Protein AF-A0A2E6D5E7-F1 (afdb_monomer_lite)

Radius of gyration: 19.43 Å; chains: 1; bounding box: 66×51×51 Å

Structure (mmCIF, N/CA/C/O backbone):
data_AF-A0A2E6D5E7-F1
#
_entry.id   AF-A0A2E6D5E7-F1
#
loop_
_atom_site.group_PDB
_atom_site.id
_atom_site.type_symbol
_atom_site.label_atom_id
_atom_site.label_alt_id
_atom_site.label_comp_id
_atom_site.label_asym_id
_atom_site.label_entity_id
_atom_site.label_seq_id
_atom_site.pdbx_PDB_ins_code
_atom_site.Cartn_x
_atom_site.Cartn_y
_atom_site.Cartn_z
_atom_site.occupancy
_atom_site.B_iso_or_equiv
_atom_site.auth_seq_id
_atom_site.auth_comp_id
_atom_site.auth_asym_id
_atom_site.auth_atom_id
_atom_site.pdbx_PDB_model_num
ATOM 1 N N . HIS A 1 1 ? 3.303 7.848 9.809 1.00 95.56 1 HIS A N 1
ATOM 2 C CA . HIS A 1 1 ? 1.976 7.811 10.452 1.00 95.56 1 HIS A CA 1
ATOM 3 C C . HIS A 1 1 ? 1.145 6.651 9.929 1.00 95.56 1 HIS A C 1
ATOM 5 O O . HIS A 1 1 ? 0.836 5.800 10.746 1.00 95.56 1 HIS A O 1
ATOM 11 N N . ALA A 1 2 ? 0.923 6.528 8.613 1.00 97.06 2 ALA A N 1
ATOM 12 C CA . ALA A 1 2 ? 0.157 5.427 8.002 1.00 97.06 2 ALA A CA 1
ATOM 13 C C . ALA A 1 2 ? 0.483 4.028 8.568 1.00 97.06 2 ALA A C 1
ATOM 15 O O . ALA A 1 2 ? -0.379 3.405 9.167 1.00 97.06 2 ALA A O 1
ATOM 16 N N . TYR A 1 3 ? 1.743 3.577 8.521 1.00 95.94 3 TYR A N 1
ATOM 17 C CA . TYR A 1 3 ? 2.106 2.252 9.062 1.00 95.94 3 TYR A CA 1
ATOM 18 C C . TYR A 1 3 ? 1.953 2.091 10.577 1.00 95.94 3 TYR A C 1
ATOM 20 O O . TYR A 1 3 ? 1.779 0.976 11.054 1.00 95.94 3 TYR A O 1
ATOM 28 N N . ALA A 1 4 ? 2.023 3.180 11.344 1.00 98.06 4 ALA A N 1
ATOM 29 C CA . ALA A 1 4 ? 1.740 3.108 12.773 1.00 98.06 4 ALA A CA 1
ATOM 30 C C . ALA A 1 4 ? 0.233 2.954 13.018 1.00 98.06 4 ALA A C 1
ATOM 32 O O . ALA A 1 4 ? -0.149 2.206 13.911 1.00 98.06 4 ALA A O 1
ATOM 33 N N . LEU A 1 5 ? -0.598 3.638 12.223 1.00 98.62 5 LEU A N 1
ATOM 34 C CA . LEU A 1 5 ? -2.051 3.521 12.291 1.00 98.62 5 LEU A CA 1
ATOM 35 C C . LEU A 1 5 ? -2.485 2.102 11.908 1.00 98.62 5 LEU A C 1
ATOM 37 O O . LEU A 1 5 ? -3.098 1.433 12.728 1.00 98.62 5 LEU A O 1
ATOM 41 N N . ASP A 1 6 ? -2.045 1.618 10.744 1.00 97.31 6 ASP A N 1
ATOM 42 C CA . ASP A 1 6 ? -2.250 0.246 10.250 1.00 97.31 6 ASP A CA 1
ATOM 43 C C . ASP A 1 6 ? -1.899 -0.809 11.317 1.00 97.31 6 ASP A C 1
ATOM 45 O O . ASP A 1 6 ? -2.725 -1.638 11.695 1.00 97.31 6 ASP A O 1
ATOM 49 N N . PHE A 1 7 ? -0.704 -0.716 11.915 1.00 97.12 7 PHE A N 1
ATOM 50 C CA . PHE A 1 7 ? -0.296 -1.624 12.988 1.00 97.12 7 PHE A CA 1
ATOM 51 C C . PHE A 1 7 ? -1.227 -1.570 14.209 1.00 97.12 7 PHE A C 1
ATOM 53 O O . PHE A 1 7 ? -1.626 -2.618 14.720 1.00 97.12 7 PHE A O 1
ATOM 60 N N . LEU A 1 8 ? -1.560 -0.369 14.699 1.00 98.38 8 LEU A N 1
ATOM 61 C CA . LEU A 1 8 ? -2.385 -0.207 15.899 1.00 98.38 8 LEU A CA 1
ATOM 62 C C . LEU A 1 8 ? -3.832 -0.668 15.677 1.00 98.38 8 LEU A C 1
ATOM 64 O O . LEU A 1 8 ? -4.391 -1.340 16.544 1.00 98.38 8 LEU A O 1
ATOM 68 N N . LEU A 1 9 ? -4.403 -0.373 14.509 1.00 98.06 9 LEU A N 1
ATOM 69 C CA . LEU A 1 9 ? -5.712 -0.870 14.084 1.00 98.06 9 LEU A CA 1
ATOM 70 C C . LEU A 1 9 ? -5.720 -2.394 14.001 1.00 98.06 9 LEU A C 1
ATOM 72 O O . LEU A 1 9 ? -6.645 -3.041 14.492 1.00 98.06 9 LEU A O 1
ATOM 76 N N . ARG A 1 10 ? -4.656 -2.990 13.454 1.00 95.31 10 ARG A N 1
ATOM 77 C CA . ARG A 1 10 ? -4.551 -4.442 13.327 1.00 95.31 10 ARG A CA 1
ATOM 78 C C . ARG A 1 10 ? -4.490 -5.143 14.680 1.00 95.31 10 ARG A C 1
ATOM 80 O O . ARG A 1 10 ? -5.202 -6.120 14.895 1.00 95.31 10 ARG A O 1
ATOM 87 N N . ILE A 1 11 ? -3.662 -4.663 15.609 1.00 95.62 11 ILE A N 1
ATOM 88 C CA . ILE A 1 11 ? -3.597 -5.269 16.950 1.00 95.62 11 ILE A CA 1
ATOM 89 C C . ILE A 1 11 ? -4.888 -5.043 17.747 1.00 95.62 11 ILE A C 1
ATOM 91 O O . ILE A 1 11 ? -5.215 -5.878 18.592 1.00 95.62 11 ILE A O 1
ATOM 95 N N . ARG A 1 12 ? -5.624 -3.951 17.479 1.00 96.44 12 ARG A N 1
ATOM 96 C CA . ARG A 1 12 ? -6.954 -3.694 18.050 1.00 96.44 12 ARG A CA 1
ATOM 97 C C . ARG A 1 12 ? -7.967 -4.714 17.534 1.00 96.44 12 ARG A C 1
ATOM 99 O O . ARG A 1 12 ? -8.605 -5.368 18.352 1.00 96.44 12 ARG A O 1
ATOM 106 N N . ALA A 1 13 ? -8.038 -4.924 16.219 1.00 95.00 13 ALA A N 1
ATOM 107 C CA . ALA A 1 13 ? -8.932 -5.903 15.593 1.00 95.00 13 ALA A CA 1
ATOM 108 C C . ALA A 1 13 ? -8.666 -7.350 16.047 1.00 95.00 13 ALA A C 1
ATOM 110 O O . ALA A 1 13 ? -9.591 -8.146 16.168 1.00 95.00 13 ALA A O 1
ATOM 111 N N . LEU A 1 14 ? -7.409 -7.691 16.343 1.00 93.69 14 LEU A N 1
ATOM 112 C CA . LEU A 1 14 ? -7.025 -9.014 16.854 1.00 93.69 14 LEU A CA 1
ATOM 113 C C . LEU A 1 14 ? -7.216 -9.178 18.380 1.00 93.69 14 LEU A C 1
ATOM 115 O O . LEU A 1 14 ? -6.815 -10.205 18.931 1.00 93.69 14 LEU A O 1
ATOM 119 N N . ASP A 1 15 ? -7.742 -8.158 19.075 1.00 94.94 15 ASP A N 1
ATOM 120 C CA . ASP A 1 15 ? -7.810 -8.049 20.546 1.00 94.94 15 ASP A CA 1
ATOM 121 C C . ASP A 1 15 ? -6.470 -8.380 21.241 1.00 94.94 15 ASP A C 1
ATOM 123 O O . ASP A 1 15 ? -6.413 -8.952 22.327 1.00 94.94 15 ASP A O 1
ATOM 127 N N . GLN A 1 16 ? -5.353 -8.005 20.606 1.00 96.38 16 GLN A N 1
ATOM 128 C CA . GLN A 1 16 ? -3.994 -8.227 21.123 1.00 96.38 16 GLN A CA 1
ATOM 129 C C . GLN A 1 16 ? -3.440 -7.015 21.881 1.00 96.38 16 GLN A C 1
ATOM 131 O O . GLN A 1 16 ? -2.289 -7.020 22.323 1.00 96.38 16 GLN A O 1
ATOM 136 N N . VAL A 1 17 ? -4.235 -5.956 22.054 1.00 97.31 17 VAL A N 1
ATOM 137 C CA . VAL A 1 17 ? -3.825 -4.792 22.843 1.00 97.31 17 VAL A CA 1
ATOM 138 C C . VAL A 1 17 ? -3.837 -5.155 24.332 1.00 97.31 17 VAL A C 1
ATOM 140 O O . VAL A 1 17 ? -4.906 -5.451 24.878 1.00 97.31 17 VAL A O 1
ATOM 143 N N . PRO A 1 18 ? -2.696 -5.063 25.048 1.00 96.75 18 PRO A N 1
ATOM 144 C CA . PRO A 1 18 ? -2.667 -5.333 26.480 1.00 96.75 18 PRO A CA 1
ATOM 145 C C . PRO A 1 18 ? -3.686 -4.465 27.224 1.00 96.75 18 PRO A C 1
ATOM 147 O O . PRO A 1 18 ? -3.763 -3.259 26.991 1.00 96.75 18 PRO A O 1
ATOM 150 N N . SER A 1 19 ? -4.427 -5.044 28.173 1.00 95.69 19 SER A N 1
ATOM 151 C CA . SER A 1 19 ? -5.530 -4.364 28.877 1.00 95.69 19 SER A CA 1
ATOM 152 C C . SER A 1 19 ? -5.146 -2.997 29.463 1.00 95.69 19 SER A C 1
ATOM 154 O O . SER A 1 19 ? -5.899 -2.032 29.353 1.00 95.69 19 SER A O 1
ATOM 156 N N . LYS A 1 20 ? -3.929 -2.873 30.011 1.00 97.62 20 LYS A N 1
ATOM 157 C CA . LYS A 1 20 ? -3.383 -1.620 30.571 1.00 97.62 20 LYS A CA 1
ATOM 158 C C . LYS A 1 20 ? -3.050 -0.548 29.520 1.00 97.62 20 LYS A C 1
ATOM 160 O O . LYS A 1 20 ? -2.827 0.604 29.887 1.00 97.62 20 LYS A O 1
ATOM 165 N N . GLN A 1 21 ? -2.974 -0.920 28.244 1.00 97.81 21 GLN A N 1
ATOM 166 C CA . GLN A 1 21 ? -2.623 -0.042 27.126 1.00 97.81 21 GLN A CA 1
ATOM 167 C C . GLN A 1 21 ? -3.827 0.335 26.253 1.00 97.81 21 GLN A C 1
ATOM 169 O O . GLN A 1 21 ? -3.690 1.298 25.507 1.00 97.81 21 GLN A O 1
ATOM 174 N N . LYS A 1 22 ? -4.992 -0.333 26.372 1.00 97.50 22 LYS A N 1
ATOM 175 C CA . LYS A 1 22 ? -6.180 -0.114 25.509 1.00 97.50 22 LYS A CA 1
ATOM 176 C C . LYS A 1 22 ? -6.493 1.370 25.286 1.00 97.50 22 LYS A C 1
ATOM 178 O O . LYS A 1 22 ? -6.284 1.876 24.193 1.00 97.50 22 LYS A O 1
ATOM 183 N N . LYS A 1 23 ? -6.753 2.122 26.364 1.00 97.94 23 LYS A N 1
ATOM 184 C CA . LYS A 1 23 ? -7.030 3.573 26.289 1.00 97.94 23 LYS A CA 1
ATOM 185 C C . LYS A 1 23 ? -5.932 4.401 25.605 1.00 97.94 23 LYS A C 1
ATOM 187 O O . LYS A 1 23 ? -6.220 5.428 25.001 1.00 97.94 23 LYS A O 1
ATOM 192 N N . LYS A 1 24 ? -4.659 4.016 25.758 1.00 98.19 24 LYS A N 1
ATOM 193 C CA . LYS A 1 24 ? -3.532 4.731 25.132 1.00 98.19 24 LYS A CA 1
ATOM 194 C C . LYS A 1 24 ? -3.433 4.413 23.647 1.00 98.19 24 LYS A C 1
ATOM 196 O O . LYS A 1 24 ? -3.076 5.304 22.883 1.00 98.19 24 LYS A O 1
ATOM 201 N N . VAL A 1 25 ? -3.716 3.168 23.271 1.00 98.44 25 VAL A N 1
ATOM 202 C CA . VAL A 1 25 ? -3.784 2.738 21.875 1.00 98.44 25 VAL A CA 1
ATOM 203 C C . VAL A 1 25 ? -4.953 3.422 21.185 1.00 98.44 25 VAL A C 1
ATOM 205 O O . VAL A 1 25 ? -4.701 4.080 20.187 1.00 98.44 25 VAL A O 1
ATOM 208 N N . ASP A 1 26 ? -6.156 3.402 21.763 1.00 98.31 26 ASP A N 1
ATOM 209 C CA . ASP A 1 26 ? -7.336 4.065 21.186 1.00 98.31 26 ASP A CA 1
ATOM 210 C C . ASP A 1 26 ? -7.069 5.559 20.966 1.00 98.31 26 ASP A C 1
ATOM 212 O O . ASP A 1 26 ? -7.150 6.054 19.849 1.00 98.31 26 ASP A O 1
ATOM 216 N N . LYS A 1 27 ? -6.563 6.260 21.992 1.00 98.56 27 LYS A N 1
ATOM 217 C CA . LYS A 1 27 ? -6.165 7.670 21.857 1.00 98.56 27 LYS A CA 1
ATOM 218 C C . LYS A 1 27 ? -5.110 7.894 20.766 1.00 98.56 27 LYS A C 1
ATOM 220 O O . LYS A 1 27 ? -5.064 8.960 20.154 1.00 98.56 27 LYS A O 1
ATOM 225 N N . LYS A 1 28 ? -4.190 6.944 20.572 1.00 98.75 28 LYS A N 1
ATOM 226 C CA . LYS A 1 28 ? -3.142 7.058 19.554 1.00 98.75 28 LYS A CA 1
ATOM 227 C C . LYS A 1 28 ? -3.686 6.775 18.154 1.00 98.75 28 LYS A C 1
ATOM 229 O O . LYS A 1 28 ? -3.206 7.424 17.232 1.00 98.75 28 LYS A O 1
ATOM 234 N N . ILE A 1 29 ? -4.645 5.864 18.011 1.00 98.81 29 ILE A N 1
ATOM 235 C CA . ILE A 1 29 ? -5.358 5.607 16.758 1.00 98.81 29 ILE A CA 1
ATOM 236 C C . ILE A 1 29 ? -6.081 6.884 16.335 1.00 98.81 29 ILE A C 1
ATOM 238 O O . ILE A 1 29 ? -5.713 7.424 15.299 1.00 98.81 29 ILE A O 1
ATOM 242 N N . THR A 1 30 ? -6.947 7.446 17.184 1.00 98.75 30 THR A N 1
ATOM 243 C CA . THR A 1 30 ? -7.665 8.698 16.889 1.00 98.75 30 THR A CA 1
ATOM 244 C C . THR A 1 30 ? -6.710 9.819 16.487 1.00 98.75 30 THR A C 1
ATOM 246 O O . THR A 1 30 ? -6.839 10.395 15.412 1.00 98.75 30 THR A O 1
ATOM 249 N N . TRP A 1 31 ? -5.648 10.046 17.272 1.00 98.75 31 TRP A N 1
ATOM 250 C CA . TRP A 1 31 ? -4.650 11.065 16.935 1.00 98.75 31 TRP A CA 1
ATOM 251 C C . TRP A 1 31 ? -3.947 10.804 15.592 1.00 98.75 31 TRP A C 1
ATOM 253 O O . TRP A 1 31 ? -3.631 11.744 14.870 1.00 98.75 31 TRP A O 1
ATOM 263 N N . LEU A 1 32 ? -3.639 9.546 15.255 1.00 98.81 32 LEU A N 1
ATOM 264 C CA . LEU A 1 32 ? -3.011 9.203 13.976 1.00 98.81 32 LEU A CA 1
ATOM 2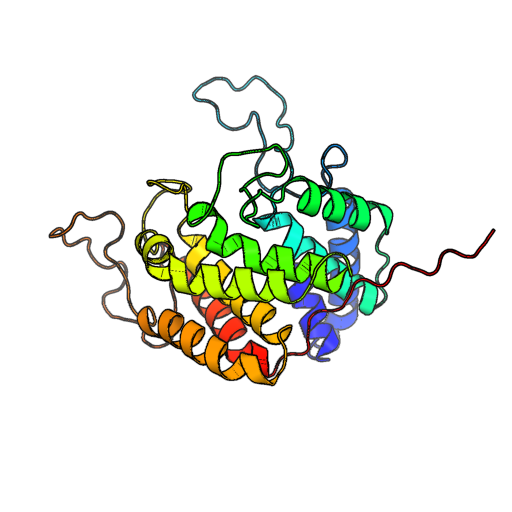65 C C . LEU A 1 32 ? -3.977 9.400 12.803 1.00 98.81 32 LEU A C 1
ATOM 267 O O . LEU A 1 32 ? -3.528 9.876 11.761 1.00 98.81 32 LEU A O 1
ATOM 271 N N . THR A 1 33 ? -5.256 9.059 12.973 1.00 98.81 33 THR A N 1
ATOM 272 C CA . THR A 1 33 ? -6.319 9.285 11.986 1.00 98.81 33 THR A CA 1
ATOM 273 C C . THR A 1 33 ? -6.481 10.781 11.712 1.00 98.81 33 THR A C 1
ATOM 275 O O . THR A 1 33 ? -6.398 11.199 10.559 1.00 98.81 33 THR A O 1
ATOM 278 N N . GLU A 1 34 ? -6.599 11.607 12.756 1.00 98.50 34 GLU A N 1
ATOM 279 C CA . GLU A 1 34 ? -6.633 13.076 12.654 1.00 98.50 34 GLU A CA 1
ATOM 280 C C . GLU A 1 34 ? -5.369 13.615 11.967 1.00 98.50 34 GLU A C 1
ATOM 282 O O . GLU A 1 34 ? -5.443 14.339 10.979 1.00 98.50 34 GLU A O 1
ATOM 287 N N . THR A 1 35 ? -4.186 13.184 12.420 1.00 98.31 35 THR A N 1
ATOM 288 C CA . THR A 1 35 ? -2.900 13.652 11.875 1.00 98.31 35 THR A CA 1
ATOM 289 C C . THR A 1 35 ? -2.762 13.347 10.384 1.00 98.31 35 THR A C 1
ATOM 291 O O . THR A 1 35 ? -2.173 14.130 9.639 1.00 98.31 35 THR A O 1
ATOM 294 N N . LEU A 1 36 ? -3.232 12.186 9.922 1.00 98.12 36 LEU A N 1
ATOM 295 C CA . LEU A 1 36 ? -3.184 11.855 8.500 1.00 98.12 36 LEU A CA 1
ATOM 296 C C . LEU A 1 36 ? -4.083 12.793 7.697 1.00 98.12 36 LEU A C 1
ATOM 298 O O . LEU A 1 36 ? -3.616 13.332 6.699 1.00 98.12 36 LEU A O 1
ATOM 302 N N . GLN A 1 37 ? -5.294 13.074 8.169 1.00 97.62 37 GLN A N 1
ATOM 303 C CA . GLN A 1 37 ? -6.203 14.019 7.516 1.00 97.62 37 GLN A CA 1
ATOM 304 C C . GLN A 1 37 ? -5.616 15.440 7.480 1.00 97.62 37 GLN A C 1
ATOM 306 O O . GLN A 1 37 ? -5.538 16.051 6.419 1.00 97.62 37 GLN A O 1
ATOM 311 N N . GLU A 1 38 ? -5.080 15.929 8.600 1.00 95.69 38 GLU A N 1
ATOM 312 C CA . GLU A 1 38 ? -4.452 17.258 8.702 1.00 95.69 38 GLU A CA 1
ATOM 313 C C . GLU A 1 38 ? -3.216 17.431 7.805 1.00 95.69 38 GLU A C 1
ATOM 315 O O . GLU A 1 38 ? -2.835 18.552 7.462 1.00 95.69 38 GLU A O 1
ATOM 320 N N . THR A 1 39 ? -2.542 16.329 7.461 1.00 94.50 39 THR A N 1
ATOM 321 C CA . THR A 1 39 ? -1.306 16.346 6.664 1.00 94.50 39 THR A CA 1
ATOM 322 C C . THR A 1 39 ? -1.516 16.003 5.192 1.00 94.50 39 THR A C 1
ATOM 324 O O . THR A 1 39 ? -0.528 15.909 4.455 1.00 94.50 39 THR A O 1
ATOM 327 N N . GLU A 1 40 ? -2.768 15.831 4.757 1.00 96.06 40 GLU A N 1
ATOM 328 C CA . GLU A 1 40 ? -3.123 15.771 3.339 1.00 96.06 40 GLU A CA 1
ATOM 329 C C . GLU A 1 40 ? -2.619 17.036 2.622 1.00 96.06 40 GLU A C 1
ATOM 331 O O . GLU A 1 40 ? -2.535 18.116 3.206 1.00 96.06 40 GLU A O 1
ATOM 336 N N 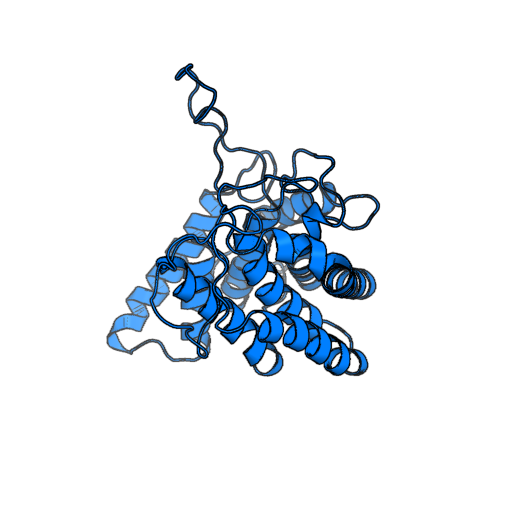. ILE A 1 41 ? -2.246 16.912 1.349 1.00 93.62 41 ILE A N 1
ATOM 337 C CA . ILE A 1 41 ? -1.854 18.024 0.485 1.00 93.62 41 ILE A CA 1
ATOM 338 C C . ILE A 1 41 ? -3.114 18.506 -0.249 1.00 93.62 41 ILE A C 1
ATOM 340 O O . ILE A 1 41 ? -3.445 17.943 -1.296 1.00 93.62 41 ILE A O 1
ATOM 344 N N . PRO A 1 42 ? -3.810 19.565 0.214 1.00 85.25 42 PRO A N 1
ATOM 345 C CA . PRO A 1 42 ? -5.169 19.844 -0.257 1.00 85.25 42 PRO A CA 1
ATOM 346 C C . PRO A 1 42 ? -5.218 20.279 -1.724 1.00 85.25 42 PRO A C 1
ATOM 348 O O . PRO A 1 42 ? -6.233 20.134 -2.392 1.00 85.25 42 PRO A O 1
ATOM 351 N N . THR A 1 43 ? -4.111 20.817 -2.247 1.00 85.44 43 THR A N 1
ATOM 352 C CA . THR A 1 43 ? -4.023 21.287 -3.634 1.00 85.44 43 THR A CA 1
ATOM 353 C C . THR A 1 43 ? -3.915 20.164 -4.654 1.00 85.44 43 THR A C 1
ATOM 355 O O . THR A 1 43 ? -4.229 20.391 -5.817 1.00 85.44 43 THR A O 1
ATOM 358 N N . THR A 1 44 ? -3.421 18.991 -4.257 1.00 85.94 44 THR A N 1
ATOM 359 C CA . THR A 1 44 ? -3.260 17.849 -5.168 1.00 85.94 44 THR A CA 1
ATOM 360 C C . THR A 1 44 ? -4.079 16.640 -4.760 1.00 85.94 44 THR A C 1
ATOM 362 O O . THR A 1 44 ? -4.139 15.708 -5.548 1.00 85.94 44 THR A O 1
ATOM 365 N N . GLY A 1 45 ? -4.636 16.626 -3.545 1.00 92.94 45 GLY A N 1
ATOM 366 C CA . GLY A 1 45 ? -5.099 15.411 -2.882 1.00 92.94 45 GLY A CA 1
ATOM 367 C C . GLY A 1 45 ? -3.926 14.526 -2.459 1.00 92.94 45 GLY A C 1
ATOM 368 O O . GLY A 1 45 ? -2.864 14.559 -3.083 1.00 92.94 45 GLY A O 1
ATOM 369 N N . GLY A 1 46 ? -4.094 13.741 -1.395 1.00 95.94 46 GLY A N 1
ATOM 370 C CA . GLY A 1 46 ? -3.135 12.710 -0.981 1.00 95.94 46 GLY A CA 1
ATOM 371 C C . GLY A 1 46 ? -1.897 13.206 -0.216 1.00 95.94 46 GLY A C 1
ATOM 372 O O . GLY A 1 46 ? -1.872 14.302 0.339 1.00 95.94 46 GLY A O 1
ATOM 373 N N . TRP A 1 47 ? -0.841 12.380 -0.160 1.00 96.31 47 TRP A N 1
ATOM 374 C CA . TRP A 1 47 ? 0.320 12.598 0.719 1.00 96.31 47 TRP A CA 1
ATOM 375 C C . TRP A 1 47 ? 1.662 12.432 0.006 1.00 96.31 47 TRP A C 1
ATOM 377 O O . TRP A 1 47 ? 1.816 11.649 -0.932 1.00 96.31 47 TRP A O 1
ATOM 387 N N . ASN A 1 48 ? 2.687 13.126 0.505 1.00 92.88 48 ASN A N 1
ATOM 388 C CA . ASN A 1 48 ? 4.081 12.910 0.125 1.00 92.88 48 ASN A CA 1
ATOM 389 C C . ASN A 1 48 ? 5.007 13.173 1.323 1.00 92.88 48 ASN A C 1
ATOM 391 O O . ASN A 1 48 ? 4.761 14.067 2.130 1.00 92.88 48 ASN A O 1
ATOM 395 N N . TYR A 1 49 ? 6.100 12.416 1.435 1.00 86.75 49 TYR A N 1
ATOM 396 C CA . TYR A 1 49 ? 7.146 12.685 2.427 1.00 86.75 49 TYR A CA 1
ATOM 397 C C . TYR A 1 49 ? 8.159 13.735 1.944 1.00 86.75 49 TYR A C 1
ATOM 399 O O . TYR A 1 49 ? 8.852 14.357 2.751 1.00 86.75 49 TYR A O 1
ATOM 407 N N . SER A 1 50 ? 8.281 13.918 0.626 1.00 80.69 50 SER A N 1
ATOM 408 C CA . SER A 1 50 ? 9.214 14.863 0.024 1.00 80.69 50 SER A CA 1
ATOM 409 C C . SER A 1 50 ? 8.667 16.293 0.062 1.00 80.69 50 SER A C 1
ATOM 411 O O . SER A 1 50 ? 7.474 16.540 -0.115 1.00 80.69 50 SER A O 1
ATOM 413 N N . ARG A 1 51 ? 9.567 17.255 0.291 1.00 75.19 51 ARG A N 1
ATOM 414 C CA . ARG A 1 51 ? 9.262 18.690 0.271 1.00 75.19 51 ARG A CA 1
ATOM 415 C C . ARG A 1 51 ? 10.152 19.395 -0.742 1.00 75.19 51 ARG A C 1
ATOM 417 O O . ARG A 1 51 ? 11.385 19.337 -0.642 1.00 75.19 51 ARG A O 1
ATOM 424 N N . SER A 1 52 ? 9.531 20.087 -1.689 1.00 64.94 52 SER A N 1
ATOM 425 C CA . SER A 1 52 ? 10.213 20.962 -2.637 1.00 64.94 52 SER A CA 1
ATOM 426 C C . SER A 1 52 ? 10.835 22.163 -1.904 1.00 64.94 52 SER A C 1
ATOM 428 O O . SER A 1 52 ? 10.315 22.652 -0.903 1.00 64.94 52 SER A O 1
ATOM 430 N N . GLY A 1 53 ? 12.014 22.605 -2.355 1.00 53.19 53 GLY A N 1
ATOM 431 C CA . GLY A 1 53 ? 12.767 23.707 -1.731 1.00 53.19 53 GLY A CA 1
ATOM 432 C C . GLY A 1 53 ? 13.799 23.296 -0.670 1.00 53.19 53 GLY A C 1
ATOM 433 O O . GLY A 1 53 ? 14.633 24.117 -0.300 1.00 53.19 53 GLY A O 1
ATOM 434 N N . SER A 1 54 ? 13.824 22.029 -0.235 1.00 49.06 54 SER A N 1
ATOM 435 C CA . SER A 1 54 ? 14.796 21.538 0.762 1.00 49.06 54 SER A CA 1
ATOM 436 C C . SER A 1 54 ? 16.142 21.078 0.174 1.00 49.06 54 SER A C 1
ATOM 438 O O . SER A 1 54 ? 17.137 21.006 0.894 1.00 49.06 54 SER A O 1
ATOM 440 N N . SER A 1 55 ? 16.214 20.801 -1.133 1.00 47.88 55 SER A N 1
ATOM 441 C CA . SER A 1 55 ? 17.434 20.298 -1.780 1.00 47.88 55 SER A CA 1
ATOM 442 C C . SER A 1 55 ? 17.521 20.660 -3.271 1.00 47.88 55 SER A C 1
ATOM 444 O O . SER A 1 55 ? 17.394 19.834 -4.167 1.00 47.88 55 SER A O 1
ATOM 446 N N . ARG A 1 56 ? 17.835 21.923 -3.572 1.00 45.50 56 ARG A N 1
ATOM 447 C CA . ARG A 1 56 ? 18.676 22.220 -4.743 1.00 45.50 56 ARG A CA 1
ATOM 448 C C . ARG A 1 56 ? 20.008 22.725 -4.223 1.00 45.50 56 ARG A C 1
ATOM 450 O O . ARG A 1 56 ? 20.027 23.644 -3.406 1.00 45.50 56 ARG A O 1
ATOM 457 N N . ARG A 1 57 ? 21.094 22.090 -4.684 1.00 46.03 57 ARG A N 1
ATOM 458 C CA . ARG A 1 57 ? 22.498 22.483 -4.478 1.00 46.03 57 ARG A CA 1
ATOM 459 C C . ARG A 1 57 ? 22.616 23.996 -4.216 1.00 46.03 57 ARG A C 1
ATOM 461 O O . ARG A 1 57 ? 22.482 24.797 -5.134 1.00 46.03 57 ARG A O 1
ATOM 468 N N . GLY A 1 58 ? 22.830 24.371 -2.955 1.00 43.41 58 GLY A N 1
ATOM 469 C CA . GLY A 1 58 ? 23.332 25.693 -2.574 1.00 43.41 58 GLY A CA 1
ATOM 470 C C . GLY A 1 58 ? 22.364 26.884 -2.518 1.00 43.41 58 GLY A C 1
ATOM 471 O O . GLY A 1 58 ? 22.849 27.979 -2.255 1.00 43.41 58 GLY A O 1
ATOM 472 N N . ARG A 1 59 ? 21.040 26.749 -2.697 1.00 45.38 59 ARG A N 1
ATOM 473 C CA . ARG A 1 59 ? 20.107 27.874 -2.429 1.00 45.38 59 ARG A CA 1
ATOM 474 C C . ARG A 1 59 ? 19.029 27.505 -1.414 1.00 45.38 59 ARG A C 1
ATOM 476 O O . ARG A 1 59 ? 17.940 27.066 -1.770 1.00 45.38 59 ARG A O 1
ATOM 483 N N . ARG A 1 60 ? 19.342 27.729 -0.133 1.00 47.41 60 ARG A N 1
ATOM 484 C CA . ARG A 1 60 ? 18.358 27.856 0.954 1.00 47.41 60 ARG A CA 1
ATOM 485 C C . ARG A 1 60 ? 17.642 29.200 0.797 1.00 47.41 60 ARG A C 1
ATOM 487 O O . ARG A 1 60 ? 18.112 30.190 1.344 1.00 47.41 60 ARG A O 1
ATOM 494 N N . SER A 1 61 ? 16.569 29.279 0.015 1.00 46.44 61 SER A N 1
ATOM 495 C CA . SER A 1 61 ? 15.824 30.548 -0.082 1.00 46.44 61 SER A CA 1
ATOM 496 C C . SER A 1 61 ? 14.325 30.424 -0.357 1.00 46.44 61 SER A C 1
ATOM 498 O O . SER A 1 61 ? 13.711 31.411 -0.740 1.00 46.44 61 SER A O 1
ATOM 500 N N . ALA A 1 62 ? 13.714 29.253 -0.179 1.00 57.19 62 ALA A N 1
ATOM 501 C CA . ALA A 1 62 ? 12.259 29.130 -0.215 1.00 57.19 62 ALA A CA 1
ATOM 502 C C . ALA A 1 62 ? 11.787 28.312 0.986 1.00 57.19 62 ALA A C 1
ATOM 504 O O . ALA A 1 62 ? 12.411 27.300 1.316 1.00 57.19 62 ALA A O 1
ATOM 505 N N . GLU A 1 63 ? 10.701 28.751 1.626 1.00 62.47 63 GLU A N 1
ATOM 506 C CA . GLU A 1 63 ? 9.998 27.930 2.609 1.00 62.47 63 GLU A CA 1
ATOM 507 C C . GLU A 1 63 ? 9.686 26.556 1.990 1.00 62.47 63 GLU A C 1
ATOM 509 O O . GLU A 1 63 ? 9.249 26.497 0.831 1.00 62.47 63 GLU A O 1
ATOM 514 N N . PRO A 1 64 ? 9.952 25.445 2.705 1.00 64.94 64 PRO A N 1
ATOM 515 C CA . PRO A 1 64 ? 9.696 24.110 2.185 1.00 64.94 64 PRO A CA 1
ATOM 516 C C . PRO A 1 64 ? 8.216 23.950 1.843 1.00 64.94 64 PRO A C 1
ATOM 518 O O . PRO A 1 64 ? 7.367 23.965 2.733 1.00 64.94 64 PRO A O 1
ATOM 521 N N . ARG A 1 65 ? 7.910 23.752 0.561 1.00 73.31 65 ARG A N 1
ATOM 522 C CA . ARG A 1 65 ? 6.551 23.467 0.093 1.00 73.31 65 ARG A CA 1
ATOM 523 C C . ARG A 1 65 ? 6.381 21.962 -0.083 1.00 73.31 65 ARG A C 1
ATOM 525 O O . ARG A 1 65 ? 7.330 21.313 -0.534 1.00 73.31 65 ARG A O 1
ATOM 532 N N . PRO A 1 66 ? 5.217 21.378 0.241 1.00 75.50 66 PRO A N 1
ATOM 533 C CA . PRO A 1 66 ? 4.952 19.983 -0.090 1.00 75.50 66 PRO A CA 1
ATOM 534 C C . PRO A 1 66 ? 5.221 19.731 -1.578 1.00 75.50 66 PRO A C 1
ATOM 536 O O . PRO A 1 66 ? 4.882 20.560 -2.425 1.00 75.50 66 PRO A O 1
ATOM 539 N N . SER A 1 67 ? 5.898 18.629 -1.900 1.00 85.19 67 SER A N 1
ATOM 540 C CA . SER A 1 67 ? 5.854 18.108 -3.271 1.00 85.19 67 SER A CA 1
ATOM 541 C C . SER A 1 67 ? 4.433 17.604 -3.561 1.00 85.19 67 SER A C 1
ATOM 543 O O . SER A 1 67 ? 3.745 17.262 -2.599 1.00 85.19 67 SER A O 1
ATOM 545 N N . PRO A 1 68 ? 3.993 17.500 -4.831 1.00 89.12 68 PRO A N 1
ATOM 546 C CA . PRO A 1 68 ? 2.700 16.889 -5.150 1.00 89.12 68 PRO A CA 1
ATOM 547 C C . PRO A 1 68 ? 2.609 15.476 -4.567 1.00 89.12 68 PRO A C 1
ATOM 549 O O . PRO A 1 68 ? 3.647 14.841 -4.350 1.00 89.12 68 PRO A O 1
ATOM 552 N N . ALA A 1 69 ? 1.403 14.973 -4.311 1.00 93.75 69 ALA A N 1
ATOM 553 C CA . ALA A 1 69 ? 1.227 13.654 -3.712 1.00 93.75 69 ALA A CA 1
ATOM 554 C C . ALA A 1 69 ? 1.938 12.531 -4.478 1.00 93.75 69 ALA A C 1
ATOM 556 O O . ALA A 1 69 ? 2.288 12.652 -5.653 1.00 93.75 69 ALA A O 1
ATOM 557 N N . SER A 1 70 ? 2.216 11.443 -3.769 1.00 94.31 70 SER A N 1
ATOM 558 C CA . SER A 1 70 ? 2.876 10.260 -4.309 1.00 94.31 70 SER A CA 1
ATOM 559 C C . SER A 1 70 ? 1.974 9.044 -4.135 1.00 94.31 70 SER A C 1
ATOM 561 O O . SER A 1 70 ? 1.571 8.788 -2.996 1.00 94.31 70 SER A O 1
ATOM 563 N N . PRO A 1 71 ? 1.707 8.247 -5.185 1.00 95.38 71 PRO A N 1
ATOM 564 C CA . PRO A 1 71 ? 0.982 6.982 -5.051 1.00 95.38 71 PRO A CA 1
ATOM 565 C C . PRO A 1 71 ? 1.608 6.022 -4.030 1.00 95.38 71 PRO A C 1
ATOM 567 O O . PRO A 1 71 ? 0.887 5.346 -3.298 1.00 95.38 71 PRO A O 1
ATOM 570 N N . PHE A 1 72 ? 2.940 6.056 -3.879 1.00 95.06 72 PHE A N 1
ATOM 571 C CA . PHE A 1 72 ? 3.680 5.286 -2.869 1.00 95.06 72 PHE A CA 1
ATOM 572 C C . PHE A 1 72 ? 3.267 5.609 -1.424 1.00 95.06 72 PHE A C 1
ATOM 574 O O . PHE A 1 72 ? 3.285 4.731 -0.563 1.00 95.06 72 PHE A O 1
ATOM 581 N N . MET A 1 73 ? 2.915 6.868 -1.151 1.00 96.31 73 MET A N 1
ATOM 582 C CA . MET A 1 73 ? 2.486 7.330 0.174 1.00 96.31 73 MET A CA 1
ATOM 583 C C . MET A 1 73 ? 0.968 7.343 0.311 1.00 96.31 73 MET A C 1
ATOM 585 O O . MET A 1 73 ? 0.445 7.045 1.380 1.00 96.31 73 MET A O 1
ATOM 589 N N . THR A 1 74 ? 0.274 7.697 -0.764 1.00 98.12 74 THR A N 1
ATOM 590 C CA . THR A 1 74 ? -1.165 7.953 -0.765 1.00 98.12 74 THR A CA 1
ATOM 591 C C . THR A 1 74 ? -1.950 6.660 -0.643 1.00 98.12 74 THR A C 1
ATOM 593 O O . THR A 1 74 ? -2.759 6.542 0.268 1.00 98.12 74 THR A O 1
ATOM 596 N N . SER A 1 75 ? -1.629 5.652 -1.455 1.00 98.44 75 SER A N 1
ATOM 597 C CA . SER A 1 75 ? -2.330 4.363 -1.436 1.00 98.44 75 SER A CA 1
ATOM 598 C C . SER A 1 75 ? -2.297 3.677 -0.058 1.00 98.44 75 SER A C 1
ATOM 600 O O . SER A 1 75 ? -3.362 3.404 0.485 1.00 98.44 75 SER A O 1
ATOM 602 N N . PRO A 1 76 ? -1.138 3.468 0.606 1.00 98.25 76 PRO A N 1
ATOM 603 C CA . PRO A 1 76 ? -1.135 2.868 1.944 1.00 98.25 76 PRO A CA 1
ATOM 604 C C . PRO A 1 76 ? -1.719 3.775 3.036 1.00 98.25 76 PRO A C 1
ATOM 606 O O . PRO A 1 76 ? -2.097 3.280 4.095 1.00 98.25 76 PRO A O 1
ATOM 609 N N . THR A 1 77 ? -1.782 5.093 2.814 1.00 98.62 77 THR A N 1
ATOM 610 C CA . THR A 1 77 ? -2.472 6.000 3.740 1.00 98.62 77 THR A CA 1
ATOM 611 C C . THR A 1 77 ? -3.984 5.834 3.629 1.00 98.62 77 THR A C 1
ATOM 613 O O . THR A 1 77 ? -4.636 5.718 4.661 1.00 98.62 77 THR A O 1
ATOM 616 N N . LEU A 1 78 ? -4.520 5.731 2.408 1.00 98.75 78 LEU A N 1
ATOM 617 C CA . LEU A 1 78 ? -5.929 5.423 2.164 1.00 98.75 78 LEU A CA 1
ATOM 618 C C . LEU A 1 78 ? -6.329 4.096 2.805 1.00 98.75 78 LEU A C 1
ATOM 620 O O . LEU A 1 78 ? -7.266 4.081 3.589 1.00 98.75 78 LEU A O 1
ATOM 624 N N . LEU A 1 79 ? -5.562 3.020 2.593 1.00 98.62 79 LEU A N 1
ATOM 625 C CA . LEU A 1 79 ? -5.857 1.722 3.217 1.00 98.62 79 LEU A CA 1
ATOM 626 C C . LEU A 1 79 ? -5.925 1.800 4.752 1.00 98.62 79 LEU A C 1
ATOM 628 O O . LEU A 1 79 ? -6.796 1.191 5.366 1.00 98.62 79 LEU A O 1
ATOM 632 N N . ALA A 1 80 ? -5.038 2.578 5.380 1.00 98.62 80 ALA A N 1
ATOM 633 C CA . ALA A 1 80 ? -5.073 2.781 6.827 1.00 98.62 80 ALA A CA 1
ATOM 634 C C . ALA A 1 80 ? -6.284 3.618 7.282 1.00 98.62 80 ALA A C 1
ATOM 636 O O . ALA A 1 80 ? -6.802 3.382 8.370 1.00 98.62 80 ALA A O 1
ATOM 637 N N . LEU A 1 81 ? -6.731 4.586 6.476 1.00 98.75 81 LEU A N 1
ATOM 638 C CA . LEU A 1 81 ? -7.932 5.380 6.753 1.00 98.75 81 LEU A CA 1
ATOM 639 C C . LEU A 1 81 ? -9.218 4.572 6.534 1.00 98.75 81 LEU A C 1
ATOM 641 O O . LEU A 1 81 ? -10.142 4.715 7.325 1.00 98.75 81 LEU A O 1
ATOM 645 N N . PHE A 1 82 ? -9.262 3.684 5.538 1.00 98.69 82 PHE A N 1
ATOM 646 C CA . PHE A 1 82 ? -10.396 2.776 5.325 1.00 98.69 82 PHE A CA 1
ATOM 647 C C . PHE A 1 82 ? -10.573 1.860 6.533 1.00 98.69 82 PHE A C 1
ATOM 649 O O . PHE A 1 82 ? -11.662 1.750 7.085 1.00 98.69 82 PHE A O 1
ATOM 656 N N . GLU A 1 83 ? -9.474 1.274 7.012 1.00 98.31 83 GLU A N 1
ATOM 657 C CA . GLU A 1 83 ? -9.488 0.439 8.212 1.00 98.31 83 GLU A CA 1
ATOM 658 C C . GLU A 1 83 ? -9.857 1.242 9.471 1.00 98.31 83 GLU A C 1
ATOM 660 O O . GLU A 1 83 ? -10.568 0.743 10.341 1.00 98.31 83 GLU A O 1
ATOM 665 N N . ALA A 1 84 ? -9.407 2.498 9.582 1.00 98.50 84 ALA A N 1
ATOM 666 C CA . ALA A 1 84 ? -9.796 3.371 10.688 1.00 98.50 84 ALA A CA 1
ATOM 667 C C . ALA A 1 84 ? -11.311 3.622 10.686 1.00 98.50 84 ALA A C 1
ATOM 669 O O . ALA A 1 84 ? -11.954 3.447 11.723 1.00 98.50 84 ALA A O 1
ATOM 670 N N . HIS A 1 85 ? -11.870 3.957 9.521 1.00 98.44 85 HIS A N 1
ATOM 671 C CA . HIS A 1 85 ? -13.298 4.186 9.330 1.00 98.44 85 HIS A CA 1
ATOM 672 C C . HIS A 1 85 ? -14.132 2.936 9.636 1.00 98.44 85 HIS A C 1
ATOM 674 O O . HIS A 1 85 ? -15.065 2.997 10.433 1.00 98.44 85 HIS A O 1
ATOM 680 N N . ALA A 1 86 ? -13.736 1.774 9.108 1.00 97.75 86 ALA A N 1
ATOM 681 C CA . ALA A 1 86 ? -14.411 0.500 9.367 1.00 97.75 86 ALA A CA 1
ATOM 682 C C . ALA A 1 86 ? -14.400 0.095 10.854 1.00 97.75 86 ALA A C 1
ATOM 684 O O . ALA A 1 86 ? -15.253 -0.665 11.309 1.00 97.75 86 ALA A O 1
ATOM 685 N N . GLN A 1 87 ? -13.443 0.610 11.630 1.00 97.44 87 GLN A N 1
ATOM 686 C CA . GLN A 1 87 ? -13.375 0.424 13.078 1.00 97.44 87 GLN A CA 1
ATOM 687 C C . GLN A 1 87 ? -13.993 1.589 13.882 1.00 97.44 87 GLN A C 1
ATOM 689 O O . GLN A 1 87 ? -13.827 1.631 15.103 1.00 97.44 87 GLN A O 1
ATOM 694 N N . GLY A 1 88 ? -14.707 2.509 13.226 1.00 97.12 88 GLY A N 1
ATOM 695 C CA . GLY A 1 88 ? -15.479 3.586 13.851 1.00 97.12 88 GLY A CA 1
ATOM 696 C C . GLY A 1 88 ? -14.705 4.869 14.161 1.00 97.12 88 GLY A C 1
ATOM 697 O O . GLY A 1 88 ? -15.182 5.669 14.961 1.00 97.12 88 GLY A O 1
ATOM 698 N N . GLU A 1 89 ? -13.513 5.071 13.592 1.00 98.19 89 GLU A N 1
ATOM 699 C CA . GLU A 1 89 ? -12.852 6.380 13.657 1.00 98.19 89 GLU A CA 1
ATOM 700 C C . GLU A 1 89 ? -13.467 7.350 12.638 1.00 98.19 89 GLU A C 1
ATOM 702 O O . GLU A 1 89 ? -13.815 6.968 11.519 1.00 98.19 89 GLU A O 1
ATOM 707 N N . GLU A 1 90 ? -13.530 8.628 13.005 1.00 97.62 90 GLU A N 1
ATOM 708 C CA . GLU A 1 90 ? -14.009 9.692 12.122 1.00 97.62 90 GLU A CA 1
ATOM 709 C C . GLU A 1 90 ? -12.997 9.968 10.999 1.00 97.62 90 GLU A C 1
ATOM 711 O O . GLU A 1 90 ? -11.848 10.364 11.240 1.00 97.62 90 GLU A O 1
ATOM 716 N N . VAL A 1 91 ? -13.440 9.766 9.758 1.00 98.19 91 VAL A N 1
ATOM 717 C CA . VAL A 1 91 ? -12.657 10.004 8.541 1.00 98.19 91 VAL A CA 1
ATOM 718 C C . VAL A 1 91 ? -13.483 10.855 7.585 1.00 98.19 91 VAL A C 1
ATOM 720 O O . VAL A 1 91 ? -14.526 10.426 7.097 1.00 98.19 91 VAL A O 1
ATOM 723 N N . ASP A 1 92 ? -13.001 12.063 7.303 1.00 97.12 92 ASP A N 1
ATOM 724 C CA . ASP A 1 92 ? -13.616 12.990 6.361 1.00 97.12 92 ASP A CA 1
ATOM 725 C C . ASP A 1 92 ? -13.596 12.401 4.943 1.00 97.12 92 ASP A C 1
ATOM 727 O O . ASP A 1 92 ? -12.539 12.215 4.327 1.00 97.12 92 ASP A O 1
ATOM 731 N N . SER A 1 93 ? -14.791 12.145 4.406 1.00 97.06 93 SER A N 1
ATOM 732 C CA . SER A 1 93 ? -14.962 11.608 3.057 1.00 97.06 93 SER A CA 1
ATOM 733 C C . SER A 1 93 ? -14.356 12.524 1.995 1.00 97.06 93 SER A C 1
ATOM 735 O O . SER A 1 93 ? -13.799 12.037 1.018 1.00 97.06 93 SER A O 1
ATOM 737 N N . ALA A 1 94 ? -14.351 13.844 2.199 1.00 96.38 94 ALA A N 1
ATOM 738 C CA . ALA A 1 94 ? -13.765 14.772 1.240 1.00 96.38 94 ALA A CA 1
ATOM 739 C C . ALA A 1 94 ? -12.235 14.623 1.139 1.00 96.38 94 ALA A C 1
ATOM 741 O O . ALA A 1 94 ? -11.675 14.830 0.061 1.00 96.38 94 ALA A O 1
ATOM 742 N N . VAL A 1 95 ? -11.548 14.268 2.234 1.00 97.81 95 VAL A N 1
ATOM 743 C CA . VAL A 1 95 ? -10.103 13.958 2.226 1.00 97.81 95 VAL A CA 1
ATOM 744 C C . VAL A 1 95 ? -9.841 12.685 1.424 1.00 97.81 95 VAL A C 1
ATOM 746 O O . VAL A 1 95 ? -8.915 12.639 0.611 1.00 97.81 95 VAL A O 1
ATOM 749 N N . VAL A 1 96 ? -10.665 11.658 1.637 1.00 98.31 96 VAL A N 1
ATOM 750 C CA . VAL A 1 96 ? -10.559 10.381 0.925 1.00 98.31 96 VAL A CA 1
ATOM 751 C C . VAL A 1 96 ? -10.810 10.564 -0.571 1.00 98.31 96 VAL A C 1
ATOM 753 O O . VAL A 1 96 ? -9.971 10.150 -1.372 1.00 98.31 96 VAL A O 1
ATOM 756 N N . GLU A 1 97 ? -11.888 11.252 -0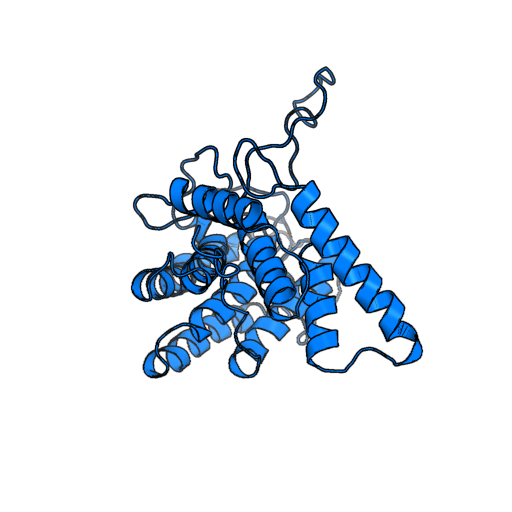.954 1.00 97.56 97 GLU A N 1
ATOM 757 C CA . GLU A 1 97 ? -12.238 11.463 -2.363 1.00 97.56 97 GLU A CA 1
ATOM 758 C C . GLU A 1 97 ? -11.162 12.240 -3.121 1.00 97.56 97 GLU A C 1
ATOM 760 O O . GLU A 1 97 ? -10.736 11.808 -4.191 1.00 97.56 97 GLU A O 1
ATOM 765 N N . ARG A 1 98 ? -10.616 13.321 -2.545 1.00 97.50 98 ARG A N 1
ATOM 766 C CA . ARG A 1 98 ? -9.505 14.055 -3.178 1.00 97.50 98 ARG A CA 1
ATOM 767 C C . ARG A 1 98 ? -8.275 13.180 -3.388 1.00 97.50 98 ARG A C 1
ATOM 769 O O . ARG A 1 98 ? -7.598 13.293 -4.409 1.00 97.50 98 ARG A O 1
ATOM 776 N N . ALA A 1 99 ? -7.943 12.332 -2.419 1.00 98.00 99 ALA A N 1
ATOM 777 C CA . ALA A 1 99 ? -6.804 11.431 -2.531 1.00 98.00 99 ALA A CA 1
ATOM 778 C C . ALA A 1 99 ? -7.034 10.336 -3.589 1.00 98.00 99 ALA A C 1
ATOM 780 O O . ALA A 1 99 ? -6.097 10.004 -4.317 1.00 98.00 99 ALA A O 1
ATOM 781 N N . LEU A 1 100 ? -8.256 9.811 -3.708 1.00 98.12 100 LEU A N 1
ATOM 782 C CA . LEU A 1 100 ? -8.639 8.864 -4.758 1.00 98.12 100 LEU A CA 1
ATOM 783 C C . LEU A 1 100 ? -8.615 9.521 -6.147 1.00 98.12 100 LEU A C 1
ATOM 785 O O . LEU A 1 100 ? -8.002 8.970 -7.061 1.00 98.12 100 LEU A O 1
ATOM 789 N N . ASP A 1 101 ? -9.157 10.735 -6.281 1.00 97.06 101 ASP A N 1
ATOM 790 C CA . ASP A 1 101 ? -9.087 11.543 -7.507 1.00 97.06 101 ASP A CA 1
ATOM 791 C C . ASP A 1 101 ? -7.639 11.768 -7.953 1.00 97.06 101 ASP A C 1
ATOM 793 O O . ASP A 1 101 ? -7.315 11.664 -9.137 1.00 97.06 101 ASP A O 1
ATOM 797 N N . ALA A 1 102 ? -6.742 12.033 -7.001 1.00 96.12 102 ALA A N 1
ATOM 798 C CA . ALA A 1 102 ? -5.324 12.228 -7.274 1.00 96.12 102 ALA A CA 1
ATOM 799 C C . ALA A 1 102 ? -4.643 10.961 -7.814 1.00 96.12 102 ALA A C 1
ATOM 801 O O . ALA A 1 102 ? -3.773 11.052 -8.684 1.00 96.12 102 ALA A O 1
ATOM 802 N N . LEU A 1 103 ? -5.014 9.784 -7.296 1.00 96.31 103 LEU A N 1
ATOM 803 C CA . LEU A 1 103 ? -4.502 8.502 -7.776 1.00 96.31 103 LEU A CA 1
ATOM 804 C C . LEU A 1 103 ? -5.020 8.203 -9.182 1.00 96.31 103 LEU A C 1
ATOM 806 O O . LEU A 1 103 ? -4.219 7.923 -10.072 1.00 96.31 103 LEU A O 1
ATOM 810 N N . GLU A 1 104 ? -6.326 8.321 -9.407 1.00 95.06 104 GLU A N 1
ATOM 811 C CA . GLU A 1 104 ? -6.923 8.083 -10.723 1.00 95.06 104 GLU A CA 1
ATOM 812 C C . GLU A 1 104 ? -6.402 9.044 -11.786 1.00 95.06 104 GLU A C 1
ATOM 814 O O . GLU A 1 104 ? -6.013 8.617 -12.873 1.00 95.06 104 GLU A O 1
ATOM 819 N N . GLY A 1 105 ? -6.322 10.334 -11.458 1.00 93.62 105 GLY A N 1
ATOM 820 C CA . GLY A 1 105 ? -5.875 11.370 -12.384 1.00 93.62 105 GLY A CA 1
ATOM 821 C C . GLY A 1 105 ? -4.414 11.232 -12.818 1.00 93.62 105 GLY A C 1
ATOM 822 O O . GLY A 1 105 ? -4.024 11.823 -13.825 1.00 93.62 105 GLY A O 1
ATOM 823 N N . CYS A 1 106 ? -3.599 10.460 -12.088 1.00 92.75 106 CYS A N 1
ATOM 824 C CA . CYS A 1 106 ? -2.196 10.223 -12.435 1.00 92.75 106 CYS A CA 1
ATOM 825 C C . CYS A 1 106 ? -1.928 8.875 -13.111 1.00 92.75 106 CYS A C 1
ATOM 827 O O . CYS A 1 106 ? -0.780 8.607 -13.473 1.00 92.75 106 CYS A O 1
ATOM 829 N N . ARG A 1 107 ? -2.957 8.044 -13.296 1.00 92.81 107 ARG A N 1
ATOM 830 C CA . ARG A 1 107 ? -2.844 6.760 -13.986 1.00 92.81 107 ARG A CA 1
ATOM 831 C C . ARG A 1 107 ? -2.359 6.968 -15.428 1.00 92.81 107 ARG A C 1
ATOM 833 O O . ARG A 1 107 ? -2.869 7.829 -16.147 1.00 92.81 107 ARG A O 1
ATOM 840 N N . THR A 1 108 ? -1.359 6.200 -15.856 1.00 90.75 108 THR A N 1
ATOM 841 C CA . THR A 1 108 ? -0.814 6.287 -17.220 1.00 90.75 108 THR A CA 1
ATOM 842 C C . THR A 1 108 ? -1.642 5.473 -18.217 1.00 90.75 108 THR A C 1
ATOM 844 O O . THR A 1 108 ? -2.482 4.660 -17.842 1.00 90.75 108 THR A O 1
ATOM 847 N N . ALA A 1 109 ? -1.376 5.652 -19.514 1.00 86.00 109 ALA A N 1
ATOM 848 C CA . ALA A 1 109 ? -2.025 4.877 -20.577 1.00 86.00 109 ALA A CA 1
ATOM 849 C C . ALA A 1 109 ? -1.664 3.375 -20.575 1.00 86.00 109 ALA A C 1
ATOM 851 O O . ALA A 1 109 ? -2.310 2.604 -21.273 1.00 86.00 109 ALA A O 1
ATOM 852 N N . GLN A 1 110 ? -0.631 2.977 -19.826 1.00 85.06 110 GLN A N 1
ATOM 853 C CA . GLN A 1 110 ? -0.218 1.582 -19.621 1.00 85.06 110 GLN A CA 1
ATOM 854 C C . GLN A 1 110 ? -0.612 1.086 -18.217 1.00 85.06 110 GLN A C 1
ATOM 856 O O . GLN A 1 110 ? 0.047 0.208 -17.668 1.00 85.06 110 GLN A O 1
ATOM 861 N N . ASP A 1 111 ? -1.611 1.718 -17.591 1.00 87.31 111 ASP A N 1
ATOM 862 C CA . ASP A 1 111 ? -2.108 1.383 -16.249 1.00 87.31 111 ASP A CA 1
ATOM 863 C C . ASP A 1 111 ? -1.022 1.402 -15.150 1.00 87.31 111 ASP A C 1
ATOM 865 O O . ASP A 1 111 ? -1.108 0.743 -14.114 1.00 87.31 111 ASP A O 1
ATOM 869 N N . GLY A 1 112 ? 0.024 2.203 -15.364 1.00 91.69 112 GLY A N 1
ATOM 870 C CA . GLY A 1 112 ? 1.079 2.466 -14.394 1.00 91.69 112 GLY A CA 1
ATOM 871 C C . GLY A 1 112 ? 0.781 3.688 -13.529 1.00 91.69 112 GLY A C 1
ATOM 872 O O . GLY A 1 112 ? -0.022 4.551 -13.892 1.00 91.69 112 GLY A O 1
ATOM 873 N N . TYR A 1 113 ? 1.487 3.798 -12.400 1.00 93.56 113 TYR A N 1
ATOM 874 C CA . TYR A 1 113 ? 1.365 4.938 -11.489 1.00 93.56 113 TYR A CA 1
ATOM 875 C C . TYR A 1 113 ? 2.716 5.612 -11.245 1.00 93.56 113 TYR A C 1
ATOM 877 O O . TYR A 1 113 ? 3.600 5.028 -10.598 1.00 93.56 113 TYR A O 1
ATOM 885 N N . PRO A 1 114 ? 2.892 6.859 -11.714 1.00 90.94 114 PRO A N 1
ATOM 886 C CA . PRO A 1 114 ? 4.151 7.562 -11.576 1.00 90.94 114 PRO A CA 1
ATOM 887 C C . PRO A 1 114 ? 4.461 7.851 -10.107 1.00 90.94 114 PRO A C 1
ATOM 889 O O . PRO A 1 114 ? 3.596 7.847 -9.234 1.00 90.94 114 PRO A O 1
ATOM 892 N N . TYR A 1 115 ? 5.717 8.173 -9.811 1.00 87.69 115 TYR A N 1
ATOM 893 C CA . TYR A 1 115 ? 6.136 8.523 -8.454 1.00 87.69 115 TYR A CA 1
ATOM 894 C C . TYR A 1 115 ? 5.338 9.688 -7.842 1.00 87.69 115 TYR A C 1
ATOM 896 O O . TYR A 1 115 ? 5.201 9.765 -6.617 1.00 87.69 115 TYR A O 1
ATOM 904 N N . THR A 1 116 ? 4.817 10.598 -8.666 1.00 88.88 116 THR A N 1
ATOM 905 C CA . THR A 1 116 ? 4.056 11.761 -8.216 1.00 88.88 116 THR A CA 1
ATOM 906 C C . THR A 1 116 ? 2.813 12.006 -9.062 1.00 88.88 116 THR A C 1
ATOM 908 O O . THR A 1 116 ? 2.841 11.839 -10.277 1.00 88.88 116 THR A O 1
ATOM 911 N N . THR A 1 117 ? 1.745 12.474 -8.416 1.00 85.25 117 THR A N 1
ATOM 912 C CA . THR A 1 117 ? 0.483 12.845 -9.066 1.00 85.25 117 THR A CA 1
ATOM 913 C C . THR A 1 117 ? 0.609 14.107 -9.922 1.00 85.25 117 THR A C 1
ATOM 915 O O . THR A 1 117 ? -0.209 14.345 -10.799 1.00 85.25 117 THR A O 1
ATOM 918 N N . GLY A 1 118 ? 1.680 14.892 -9.740 1.00 77.00 118 GLY A N 1
ATOM 919 C CA . GLY A 1 118 ? 1.988 16.075 -10.553 1.00 77.00 118 GLY A CA 1
ATOM 920 C C . GLY A 1 118 ? 2.515 15.779 -11.966 1.00 77.00 118 GLY A C 1
ATOM 921 O O . GLY A 1 118 ? 2.980 16.702 -12.635 1.00 77.00 118 GLY A O 1
ATOM 922 N N . GLY A 1 119 ? 2.485 14.517 -12.403 1.00 68.75 119 GLY A N 1
ATOM 923 C CA . GLY A 1 119 ? 2.945 14.064 -13.715 1.00 68.75 119 GLY A CA 1
ATOM 924 C C . GLY A 1 119 ? 4.357 13.465 -13.718 1.00 68.75 119 GLY A C 1
ATOM 925 O O . GLY A 1 119 ? 5.158 13.652 -12.803 1.00 68.75 119 GLY A O 1
ATOM 926 N N . GLY A 1 120 ? 4.671 12.726 -14.782 1.00 66.69 120 GLY A N 1
ATOM 927 C CA . GLY A 1 120 ? 5.952 12.048 -14.988 1.00 66.69 120 GLY A CA 1
ATOM 928 C C . GLY A 1 120 ? 5.857 11.019 -16.117 1.00 66.69 120 GLY A C 1
ATOM 929 O O . GLY A 1 120 ? 4.760 10.627 -16.491 1.00 66.69 120 GLY A O 1
ATOM 930 N N . ARG A 1 121 ? 7.002 10.587 -16.665 1.00 65.62 121 ARG A N 1
ATOM 931 C CA . ARG A 1 121 ? 7.091 9.485 -17.655 1.00 65.62 121 ARG A CA 1
ATOM 932 C C . ARG A 1 121 ? 7.483 8.158 -17.000 1.00 65.62 121 ARG A C 1
ATOM 934 O O . ARG A 1 121 ? 8.249 7.381 -17.554 1.00 65.62 121 ARG A O 1
ATOM 941 N N . ASP A 1 122 ? 7.079 7.986 -15.752 1.00 77.56 122 ASP A N 1
ATOM 942 C CA . ASP A 1 122 ? 7.424 6.820 -14.948 1.00 77.56 122 ASP A CA 1
ATOM 943 C C . ASP A 1 122 ? 6.449 5.691 -15.297 1.00 77.56 122 ASP A C 1
ATOM 945 O O . ASP A 1 122 ? 5.405 5.518 -14.671 1.00 77.56 122 ASP A O 1
ATOM 949 N N . GLU A 1 123 ? 6.766 5.024 -16.402 1.00 84.06 123 GLU A N 1
ATOM 950 C CA . GLU A 1 123 ? 6.042 3.884 -16.961 1.00 84.06 123 GLU A CA 1
ATOM 951 C C . GLU A 1 123 ? 6.605 2.566 -16.419 1.00 84.06 123 GLU A C 1
ATOM 953 O O . GLU A 1 123 ? 7.559 2.553 -15.633 1.00 84.06 123 GLU A O 1
ATOM 958 N N . MET A 1 124 ? 6.007 1.444 -16.817 1.00 89.88 124 MET A N 1
ATOM 959 C CA . MET A 1 124 ? 6.613 0.144 -16.562 1.00 89.88 124 MET A CA 1
ATOM 960 C C . MET A 1 124 ? 7.996 0.076 -17.225 1.00 89.88 124 MET A C 1
ATOM 962 O O . MET A 1 124 ? 8.191 0.627 -18.310 1.00 89.88 124 MET A O 1
ATOM 966 N N . PRO A 1 125 ? 8.987 -0.550 -16.573 1.00 92.00 125 PRO A N 1
ATOM 967 C CA . PRO A 1 125 ? 8.933 -1.253 -15.285 1.00 92.00 125 PRO A CA 1
ATOM 968 C C . PRO A 1 125 ? 9.088 -0.346 -14.042 1.00 92.00 125 PRO A C 1
ATOM 970 O O . PRO A 1 125 ? 8.961 -0.815 -12.911 1.00 92.00 125 PRO A O 1
ATOM 973 N N . GLY A 1 126 ? 9.353 0.954 -14.207 1.00 91.19 126 GLY A N 1
ATOM 974 C CA . GLY A 1 126 ? 9.667 1.900 -13.124 1.00 91.19 126 GLY A CA 1
ATOM 975 C C . GLY A 1 126 ? 8.619 1.990 -12.013 1.00 91.19 126 GLY A C 1
ATOM 976 O O . GLY A 1 126 ? 8.970 2.151 -10.832 1.00 91.19 126 GLY A O 1
ATOM 977 N N . CYS A 1 127 ? 7.342 1.823 -12.361 1.00 93.75 127 CYS A N 1
ATOM 978 C CA . CYS A 1 127 ? 6.212 1.848 -11.432 1.00 93.75 127 CYS A CA 1
ATOM 979 C C . CYS A 1 127 ? 5.715 0.480 -10.947 1.00 93.75 127 CYS A C 1
ATOM 981 O O . CYS A 1 127 ? 4.825 0.451 -10.096 1.00 93.75 127 CYS A O 1
ATOM 983 N N . THR A 1 128 ? 6.343 -0.629 -11.355 1.00 95.00 128 THR A N 1
ATOM 984 C CA . THR A 1 128 ? 5.834 -1.993 -11.102 1.00 95.00 128 THR A CA 1
ATOM 985 C C . THR A 1 128 ? 5.576 -2.307 -9.621 1.00 95.00 128 THR A C 1
ATOM 987 O O . THR A 1 128 ? 4.586 -2.926 -9.254 1.00 95.00 128 THR A O 1
ATOM 990 N N . ALA A 1 129 ? 6.407 -1.784 -8.716 1.00 94.75 129 ALA A N 1
ATOM 991 C CA . ALA A 1 129 ? 6.240 -1.992 -7.277 1.00 94.75 129 ALA A CA 1
ATOM 992 C C . ALA A 1 129 ? 5.198 -1.070 -6.613 1.00 94.75 129 ALA A C 1
ATOM 994 O O . ALA A 1 129 ? 4.842 -1.288 -5.456 1.00 94.75 129 ALA A O 1
ATOM 995 N N . ARG A 1 130 ? 4.759 -0.003 -7.292 1.00 94.31 130 ARG A N 1
ATOM 996 C CA . ARG A 1 130 ? 3.771 0.966 -6.782 1.00 94.31 130 ARG A CA 1
ATOM 997 C C . ARG A 1 130 ? 2.367 0.660 -7.283 1.00 94.31 130 ARG A C 1
ATOM 999 O O . ARG A 1 130 ? 1.427 0.803 -6.511 1.00 94.31 130 ARG A O 1
ATOM 1006 N N . THR A 1 131 ? 2.240 0.206 -8.526 1.00 97.00 131 THR A N 1
ATOM 1007 C CA . THR A 1 131 ? 0.948 -0.063 -9.166 1.00 97.00 131 THR A CA 1
ATOM 1008 C C . THR A 1 131 ? 0.025 -0.980 -8.344 1.00 97.00 131 THR A C 1
ATOM 1010 O O . THR A 1 131 ? -1.124 -0.592 -8.138 1.00 97.00 131 THR A O 1
ATOM 1013 N N . PRO A 1 132 ? 0.487 -2.109 -7.762 1.00 98.19 132 PRO A N 1
ATOM 1014 C CA . PRO A 1 132 ? -0.392 -3.026 -7.033 1.00 98.19 132 PRO A CA 1
ATOM 1015 C C . PRO A 1 132 ? -1.130 -2.383 -5.858 1.00 98.19 132 PRO A C 1
ATOM 1017 O O . PRO A 1 132 ? -2.332 -2.573 -5.716 1.00 98.19 132 PRO A O 1
ATOM 1020 N N . VAL A 1 133 ? -0.453 -1.581 -5.025 1.00 98.31 133 VAL A N 1
ATOM 1021 C CA . VAL A 1 133 ? -1.124 -0.946 -3.876 1.00 98.31 133 VAL A CA 1
ATOM 1022 C C . VAL A 1 133 ? -2.140 0.103 -4.314 1.00 98.31 133 VAL A C 1
ATOM 1024 O O . VAL A 1 133 ? -3.132 0.326 -3.623 1.00 98.31 133 VAL A O 1
ATOM 1027 N N . THR A 1 134 ? -1.888 0.764 -5.443 1.00 98.19 134 THR A N 1
ATOM 1028 C CA . THR A 1 134 ? -2.773 1.804 -5.952 1.00 98.19 134 THR A CA 1
ATOM 1029 C C . THR A 1 134 ? -4.038 1.189 -6.526 1.00 98.19 134 THR A C 1
ATOM 1031 O O . THR A 1 134 ? -5.123 1.631 -6.161 1.00 98.19 134 THR A O 1
ATOM 1034 N N . GLU A 1 135 ? -3.919 0.116 -7.310 1.00 98.31 135 GLU A N 1
ATOM 1035 C CA . GLU A 1 135 ? -5.093 -0.617 -7.794 1.00 98.31 135 GLU A CA 1
ATOM 1036 C C . GLU A 1 135 ? -5.863 -1.286 -6.648 1.00 98.31 135 GLU A C 1
ATOM 1038 O O . GLU A 1 135 ? -7.089 -1.272 -6.655 1.00 98.31 135 GLU A O 1
ATOM 1043 N N . VAL A 1 136 ? -5.185 -1.774 -5.600 1.00 98.62 136 VAL A N 1
ATOM 1044 C CA . VAL A 1 136 ? -5.856 -2.254 -4.376 1.00 98.62 136 VAL A CA 1
ATOM 1045 C C . VAL A 1 136 ? -6.686 -1.148 -3.721 1.00 98.62 136 VAL A C 1
ATOM 1047 O O . VAL A 1 136 ? -7.854 -1.368 -3.411 1.00 98.62 136 VAL A O 1
ATOM 1050 N N . ALA A 1 137 ? -6.109 0.039 -3.513 1.00 98.50 137 ALA A N 1
ATOM 1051 C CA . ALA A 1 137 ? -6.822 1.152 -2.886 1.00 98.50 137 ALA A CA 1
ATOM 1052 C C . ALA A 1 137 ? -8.027 1.610 -3.725 1.00 98.50 137 ALA A C 1
ATOM 1054 O O . ALA A 1 137 ? -9.088 1.876 -3.169 1.00 98.50 137 ALA A O 1
ATOM 1055 N N . LEU A 1 138 ? -7.881 1.661 -5.051 1.00 98.25 138 LEU A N 1
ATOM 1056 C CA . LEU A 1 138 ? -8.961 2.048 -5.958 1.00 98.25 138 LEU A CA 1
ATOM 1057 C C . LEU A 1 138 ? -10.060 0.984 -6.025 1.00 98.25 138 LEU A C 1
ATOM 1059 O O . LEU A 1 138 ? -11.235 1.331 -5.937 1.00 98.25 138 LEU A O 1
ATOM 1063 N N . ALA A 1 139 ? -9.707 -0.301 -6.102 1.00 97.88 139 ALA A N 1
ATOM 1064 C CA . ALA A 1 139 ? -10.676 -1.394 -6.082 1.00 97.88 139 ALA A CA 1
ATOM 1065 C C . ALA A 1 139 ? -11.486 -1.419 -4.777 1.00 97.88 139 ALA A C 1
ATOM 1067 O O . ALA A 1 139 ? -12.709 -1.531 -4.815 1.00 97.88 139 ALA A O 1
ATOM 1068 N N . LEU A 1 140 ? -10.826 -1.241 -3.627 1.00 98.06 140 LEU A N 1
ATOM 1069 C CA . LEU A 1 140 ? -11.486 -1.175 -2.317 1.00 98.06 140 LEU A CA 1
ATOM 1070 C C . LEU A 1 140 ? -12.361 0.071 -2.133 1.00 98.06 140 LEU A C 1
ATOM 1072 O O . LEU A 1 140 ? -13.231 0.068 -1.268 1.00 98.06 140 LEU A O 1
ATOM 1076 N N . ALA A 1 141 ? -12.162 1.106 -2.947 1.00 98.00 141 ALA A N 1
ATOM 1077 C CA . ALA A 1 141 ? -13.026 2.281 -3.003 1.00 98.00 141 ALA A CA 1
ATOM 1078 C C . ALA A 1 141 ? -14.113 2.197 -4.090 1.00 98.00 141 ALA A C 1
ATOM 1080 O O . ALA A 1 141 ? -14.789 3.186 -4.353 1.00 98.00 141 ALA A O 1
ATOM 1081 N N . GLY A 1 142 ? -14.260 1.054 -4.773 1.00 97.00 142 GLY A N 1
ATOM 1082 C CA . GLY A 1 142 ? -15.209 0.903 -5.882 1.00 97.00 142 GLY A CA 1
ATOM 1083 C C . GLY A 1 142 ? -14.836 1.690 -7.149 1.00 97.00 142 GLY A C 1
ATOM 1084 O O . GLY A 1 142 ? -15.671 1.858 -8.032 1.00 97.00 142 GLY A O 1
ATOM 1085 N N . ARG A 1 143 ? -13.587 2.165 -7.250 1.00 96.56 143 ARG A N 1
ATOM 1086 C CA . ARG A 1 143 ? -13.026 2.959 -8.365 1.00 96.56 143 ARG A CA 1
ATOM 1087 C C . ARG A 1 143 ? -11.999 2.175 -9.197 1.00 96.56 143 ARG A C 1
ATOM 1089 O O . ARG A 1 143 ? -11.243 2.744 -9.981 1.00 96.56 143 ARG A O 1
ATOM 1096 N N . GLY A 1 144 ? -11.933 0.864 -8.990 1.00 93.62 144 GLY A N 1
ATOM 1097 C CA . GLY A 1 144 ? -11.049 -0.053 -9.701 1.00 93.62 144 GLY A CA 1
ATOM 1098 C C . GLY A 1 144 ? -11.816 -1.247 -10.254 1.00 93.62 144 GLY A C 1
ATOM 1099 O O . GLY A 1 144 ? -13.002 -1.428 -9.982 1.00 93.62 144 GLY A O 1
ATOM 1100 N N . ASP A 1 145 ? -11.117 -2.078 -11.015 1.00 92.81 145 ASP A N 1
ATOM 1101 C CA . ASP A 1 145 ? -11.658 -3.311 -11.571 1.00 92.81 145 ASP A CA 1
ATOM 1102 C C . ASP A 1 145 ? -10.651 -4.463 -11.438 1.00 92.81 145 ASP A C 1
ATOM 1104 O O . ASP A 1 145 ? -9.461 -4.273 -11.166 1.00 92.81 145 ASP A O 1
ATOM 1108 N N . VAL A 1 146 ? -11.160 -5.686 -11.582 1.00 97.00 146 VAL A N 1
ATOM 1109 C CA . VAL A 1 146 ? -10.371 -6.907 -11.390 1.00 97.00 146 VAL A CA 1
ATOM 1110 C C . VAL A 1 146 ? -9.309 -7.103 -12.475 1.00 97.00 146 VAL A C 1
ATOM 1112 O O . VAL A 1 146 ? -8.269 -7.703 -12.204 1.00 97.00 146 VAL A O 1
ATOM 1115 N N . ASP A 1 147 ? -9.530 -6.578 -13.681 1.00 97.56 147 ASP A N 1
ATOM 1116 C CA . ASP A 1 147 ? -8.597 -6.727 -14.796 1.00 97.56 147 ASP A CA 1
ATOM 1117 C C . ASP A 1 147 ? -7.351 -5.869 -14.573 1.00 97.56 147 ASP A C 1
ATOM 1119 O O . ASP A 1 147 ? -6.233 -6.337 -14.792 1.00 97.56 147 ASP A O 1
ATOM 1123 N N . ARG A 1 148 ? -7.518 -4.665 -14.017 1.00 96.38 148 ARG A N 1
ATOM 1124 C CA . ARG A 1 148 ? -6.408 -3.807 -13.580 1.00 96.38 148 ARG A CA 1
ATOM 1125 C C . ARG A 1 148 ? -5.604 -4.419 -12.445 1.00 96.38 148 ARG A C 1
ATOM 1127 O O . ARG A 1 148 ? -4.375 -4.414 -12.492 1.00 96.38 148 ARG A O 1
ATOM 1134 N N . LEU A 1 149 ? -6.277 -4.982 -11.439 1.00 97.06 149 LEU A N 1
ATOM 1135 C CA . LEU A 1 149 ? -5.604 -5.708 -10.358 1.00 97.06 149 LEU A CA 1
ATOM 1136 C C . LEU A 1 149 ? -4.770 -6.867 -10.910 1.00 97.06 149 LEU A C 1
ATOM 1138 O O . LEU A 1 149 ? -3.611 -7.028 -10.521 1.00 97.06 149 LEU A O 1
ATOM 1142 N N . ARG A 1 150 ? -5.333 -7.645 -11.841 1.00 98.31 150 ARG A N 1
ATOM 1143 C CA . ARG A 1 150 ? -4.622 -8.744 -12.501 1.00 98.31 150 ARG A CA 1
ATOM 1144 C C . ARG A 1 150 ? -3.411 -8.230 -13.269 1.00 98.31 150 ARG A C 1
ATOM 1146 O O . ARG A 1 150 ? -2.311 -8.724 -13.035 1.00 98.31 150 ARG A O 1
ATOM 1153 N N . GLY A 1 151 ? -3.588 -7.191 -14.085 1.00 97.88 151 GLY A N 1
ATOM 1154 C CA . GLY A 1 151 ? -2.504 -6.554 -14.832 1.00 97.88 151 GLY A CA 1
ATOM 1155 C C . GLY A 1 151 ? -1.382 -6.041 -13.924 1.00 97.88 151 GLY A C 1
ATOM 1156 O O . GLY A 1 151 ? -0.209 -6.264 -14.207 1.00 97.88 151 GLY A O 1
ATOM 1157 N N . ALA A 1 152 ? -1.714 -5.446 -12.775 1.00 97.94 152 ALA A N 1
ATOM 1158 C CA . ALA A 1 152 ? -0.725 -5.001 -11.793 1.00 97.94 152 ALA A CA 1
ATOM 1159 C C . ALA A 1 152 ? 0.086 -6.165 -11.194 1.00 97.94 152 ALA A C 1
ATOM 1161 O O . ALA A 1 152 ? 1.299 -6.048 -11.000 1.00 97.94 152 ALA A O 1
ATOM 1162 N N . VAL A 1 153 ? -0.567 -7.295 -10.899 1.00 98.56 153 VAL A N 1
ATOM 1163 C CA . VAL A 1 153 ? 0.104 -8.506 -10.404 1.00 98.56 153 VAL A CA 1
ATOM 1164 C C . VAL A 1 153 ? 0.976 -9.129 -11.498 1.00 98.56 153 VAL A C 1
ATOM 1166 O O . VAL A 1 153 ? 2.092 -9.571 -11.221 1.00 98.56 153 VAL A O 1
ATOM 1169 N N . GLU A 1 154 ? 0.495 -9.187 -12.736 1.00 98.12 154 GLU A N 1
ATOM 1170 C CA . GLU A 1 154 ? 1.244 -9.722 -13.876 1.00 98.12 154 GLU A CA 1
ATOM 1171 C C . GLU A 1 154 ? 2.481 -8.877 -14.181 1.00 98.12 154 GLU A C 1
ATOM 1173 O O . GLU A 1 154 ? 3.579 -9.430 -14.214 1.00 98.12 154 GLU A O 1
ATOM 1178 N N . ALA A 1 155 ? 2.339 -7.551 -14.248 1.00 97.06 155 ALA A N 1
ATOM 1179 C CA . ALA A 1 155 ? 3.443 -6.623 -14.484 1.00 97.06 155 ALA A CA 1
ATOM 1180 C C . ALA A 1 155 ? 4.542 -6.710 -13.412 1.00 97.06 155 ALA A C 1
ATOM 1182 O O . ALA A 1 155 ? 5.724 -6.530 -13.713 1.00 97.06 155 ALA A O 1
ATOM 1183 N N . PHE A 1 156 ? 4.190 -7.012 -12.156 1.00 97.62 156 PHE A N 1
ATOM 1184 C CA . PHE A 1 156 ? 5.191 -7.263 -11.114 1.00 97.62 156 PHE A CA 1
ATOM 1185 C C . PHE A 1 156 ? 6.042 -8.500 -11.405 1.00 97.62 156 PHE A C 1
ATOM 1187 O O . PHE A 1 156 ? 7.256 -8.461 -11.220 1.00 97.62 156 PHE A O 1
ATOM 1194 N N . ASN A 1 157 ? 5.413 -9.587 -11.858 1.00 97.38 157 ASN A N 1
ATOM 1195 C CA . ASN A 1 157 ? 6.129 -10.817 -12.195 1.00 97.38 157 ASN A CA 1
ATOM 1196 C C . ASN A 1 157 ? 6.935 -10.652 -13.493 1.00 97.38 157 ASN A C 1
ATOM 1198 O O . ASN A 1 157 ? 8.070 -11.113 -13.569 1.00 97.38 157 ASN A O 1
ATOM 1202 N N . GLU A 1 158 ? 6.370 -9.975 -14.497 1.00 97.00 158 GLU A N 1
ATOM 1203 C CA . GLU A 1 158 ? 7.033 -9.701 -15.778 1.00 97.00 158 GLU A CA 1
ATOM 1204 C C . GLU A 1 158 ? 8.301 -8.862 -15.591 1.00 97.00 158 GLU A C 1
ATOM 1206 O O . GLU A 1 158 ? 9.344 -9.186 -16.154 1.00 97.00 158 GLU A O 1
ATOM 1211 N N . HIS A 1 159 ? 8.230 -7.825 -14.753 1.00 96.12 159 HIS A N 1
ATOM 1212 C CA . HIS A 1 159 ? 9.320 -6.870 -14.543 1.00 96.12 159 HIS A CA 1
ATOM 1213 C C . HIS A 1 159 ? 10.149 -7.133 -13.281 1.00 96.12 159 HIS A C 1
ATOM 1215 O O . HIS A 1 159 ? 10.800 -6.231 -12.734 1.00 96.12 159 HIS A O 1
ATOM 1221 N N . TRP A 1 160 ? 10.100 -8.366 -12.770 1.00 96.50 160 TRP A N 1
ATOM 1222 C CA . TRP A 1 160 ? 10.823 -8.744 -11.562 1.00 96.50 160 TRP A CA 1
ATOM 1223 C C . TRP A 1 160 ? 12.330 -8.501 -11.702 1.00 96.50 160 TRP A C 1
ATOM 1225 O O . TRP A 1 160 ? 12.945 -7.935 -10.797 1.00 96.50 160 TRP A O 1
ATOM 1235 N N . ALA A 1 161 ? 12.923 -8.870 -12.840 1.00 94.31 161 ALA A N 1
ATOM 1236 C CA . ALA A 1 161 ? 14.362 -8.758 -13.057 1.00 94.31 161 ALA A CA 1
ATOM 1237 C C . ALA A 1 161 ? 14.844 -7.297 -12.976 1.00 94.31 161 ALA A C 1
ATOM 1239 O O . ALA A 1 161 ? 15.839 -6.997 -12.314 1.00 94.31 161 ALA A O 1
ATOM 1240 N N . GLU A 1 162 ? 14.110 -6.362 -13.580 1.00 93.31 162 GLU A N 1
ATOM 1241 C CA . GLU A 1 162 ? 14.417 -4.931 -13.557 1.00 93.31 162 GLU A CA 1
ATOM 1242 C C . GLU A 1 162 ? 14.295 -4.339 -12.148 1.00 93.31 162 GLU A C 1
ATOM 1244 O O . GLU A 1 162 ? 15.087 -3.471 -11.757 1.00 93.31 162 GLU A O 1
ATOM 1249 N N . LEU A 1 163 ? 13.331 -4.825 -11.360 1.00 92.88 163 LEU A N 1
ATOM 1250 C CA . LEU A 1 163 ? 13.174 -4.449 -9.958 1.00 92.88 163 LEU A CA 1
ATOM 1251 C C . LEU A 1 163 ? 14.313 -5.013 -9.087 1.00 92.88 163 LEU A C 1
ATOM 1253 O O . LEU A 1 163 ? 14.896 -4.286 -8.274 1.00 92.88 163 LEU A O 1
ATOM 1257 N N . GLU A 1 164 ? 14.665 -6.286 -9.268 1.00 92.88 164 GLU A N 1
ATOM 1258 C CA . GLU A 1 164 ? 15.670 -7.018 -8.485 1.00 92.88 164 GLU A CA 1
ATOM 1259 C C . GLU A 1 164 ? 17.078 -6.417 -8.639 1.00 92.88 164 GLU A C 1
ATOM 1261 O O . GLU A 1 164 ? 17.814 -6.295 -7.649 1.00 92.88 164 GLU A O 1
ATOM 1266 N N . VAL A 1 165 ? 17.424 -5.916 -9.835 1.00 89.12 165 VAL A N 1
ATOM 1267 C CA . VAL A 1 165 ? 18.703 -5.229 -10.118 1.00 89.12 165 VAL A CA 1
ATOM 1268 C C . VAL A 1 165 ? 18.972 -4.077 -9.142 1.00 89.12 165 VAL A C 1
ATOM 1270 O O . VAL A 1 165 ? 20.129 -3.783 -8.812 1.00 89.12 165 VAL A O 1
ATOM 1273 N N . ARG A 1 166 ? 17.917 -3.423 -8.639 1.00 88.81 166 ARG A N 1
ATOM 1274 C CA . ARG A 1 166 ? 18.025 -2.303 -7.691 1.00 88.81 166 ARG A CA 1
ATOM 1275 C C . ARG A 1 166 ? 18.109 -2.727 -6.232 1.00 88.81 166 ARG A C 1
ATOM 1277 O O . ARG A 1 166 ? 18.467 -1.890 -5.397 1.00 88.81 166 ARG A O 1
ATOM 1284 N N . ARG A 1 167 ? 17.819 -3.987 -5.907 1.00 89.50 167 ARG A N 1
ATOM 1285 C CA . ARG A 1 167 ? 17.927 -4.524 -4.547 1.00 89.50 167 ARG A CA 1
ATOM 1286 C C . ARG A 1 167 ? 19.347 -4.350 -4.025 1.00 89.50 167 ARG A C 1
ATOM 1288 O O . ARG A 1 167 ? 20.312 -4.670 -4.716 1.00 89.50 167 ARG A O 1
ATOM 1295 N N . CYS A 1 168 ? 19.472 -3.854 -2.796 1.00 83.69 168 CYS A N 1
ATOM 1296 C CA . CYS A 1 168 ? 20.756 -3.670 -2.125 1.00 83.69 168 CYS A CA 1
ATOM 1297 C C . CYS A 1 168 ? 21.763 -2.835 -2.935 1.00 83.69 168 CYS A C 1
ATOM 1299 O O . CYS A 1 168 ? 22.963 -3.047 -2.827 1.00 83.69 168 CYS A O 1
ATOM 1301 N N . ARG A 1 169 ? 21.287 -1.860 -3.716 1.00 82.44 169 ARG A N 1
ATOM 1302 C CA . ARG A 1 169 ? 22.127 -0.820 -4.325 1.00 82.44 169 ARG A CA 1
ATOM 1303 C C . ARG A 1 169 ? 22.012 0.489 -3.548 1.00 82.44 169 ARG A C 1
ATOM 1305 O O . ARG A 1 169 ? 21.027 0.733 -2.845 1.00 82.44 169 ARG A O 1
ATOM 1312 N N . GLY A 1 170 ? 23.026 1.334 -3.636 1.00 80.94 170 GLY A N 1
ATOM 1313 C CA . GLY A 1 170 ? 23.017 2.671 -3.076 1.00 80.94 170 GLY A CA 1
ATOM 1314 C C . GLY A 1 170 ? 22.220 3.657 -3.923 1.00 80.94 170 GLY A C 1
ATOM 1315 O O . GLY A 1 170 ? 21.767 3.392 -5.045 1.00 80.94 170 GLY A O 1
ATOM 1316 N N . GLY A 1 171 ? 22.010 4.822 -3.311 1.00 80.56 171 GLY A N 1
ATOM 1317 C CA . GLY A 1 171 ? 21.149 5.873 -3.832 1.00 80.56 171 GLY A CA 1
ATOM 1318 C C . GLY A 1 171 ? 19.674 5.473 -3.946 1.00 80.56 171 GLY A C 1
ATOM 1319 O O . GLY A 1 171 ? 19.250 4.356 -3.652 1.00 80.56 171 GLY A O 1
ATOM 1320 N N . THR A 1 172 ? 18.855 6.439 -4.335 1.00 80.00 172 THR A N 1
ATOM 1321 C CA . THR A 1 172 ? 17.417 6.261 -4.561 1.00 80.00 172 THR A CA 1
ATOM 1322 C C . THR A 1 172 ? 17.074 6.882 -5.896 1.00 80.00 172 THR A C 1
ATOM 1324 O O . THR A 1 172 ? 17.569 7.969 -6.187 1.00 80.00 172 THR A O 1
ATOM 1327 N N . HIS A 1 173 ? 16.211 6.221 -6.663 1.00 80.94 173 HIS A N 1
ATOM 1328 C CA . HIS A 1 173 ? 15.786 6.680 -7.983 1.00 80.94 173 HIS A CA 1
ATOM 1329 C C . HIS A 1 173 ? 16.941 6.846 -8.984 1.00 80.94 173 HIS A C 1
ATOM 1331 O O . HIS A 1 173 ? 17.093 7.883 -9.621 1.00 80.94 173 HIS A O 1
ATOM 1337 N N . ILE A 1 174 ? 17.773 5.805 -9.083 1.00 75.38 174 ILE A N 1
ATOM 1338 C CA . ILE A 1 174 ? 18.938 5.716 -9.978 1.00 75.38 174 ILE A CA 1
ATOM 1339 C C . ILE A 1 174 ? 18.742 4.518 -10.915 1.00 75.38 174 ILE A C 1
ATOM 1341 O O . ILE A 1 174 ? 18.123 3.532 -10.514 1.00 75.38 174 ILE A O 1
ATOM 1345 N N . GLY A 1 175 ? 19.305 4.596 -12.122 1.00 76.56 175 GLY A N 1
ATOM 1346 C CA . GLY A 1 175 ? 19.206 3.576 -13.169 1.00 76.56 175 GLY A CA 1
ATOM 1347 C C . GLY A 1 175 ? 18.123 3.907 -14.191 1.00 76.56 175 GLY A C 1
ATOM 1348 O O . GLY A 1 175 ? 17.418 4.906 -14.036 1.00 76.56 175 GLY A O 1
ATOM 1349 N N . ASP A 1 176 ? 17.990 3.050 -15.202 1.00 80.00 176 ASP A N 1
ATOM 1350 C CA . ASP A 1 176 ? 17.158 3.284 -16.395 1.00 80.00 176 ASP A CA 1
ATOM 1351 C C . ASP A 1 176 ? 15.690 3.588 -16.064 1.00 80.00 176 ASP A C 1
ATOM 1353 O O . ASP A 1 176 ? 15.036 4.354 -16.767 1.00 80.00 176 ASP A O 1
ATOM 1357 N N . TYR A 1 177 ? 15.209 3.076 -14.928 1.00 84.56 177 TYR A N 1
ATOM 1358 C CA . TYR A 1 177 ? 13.814 3.195 -14.502 1.00 84.56 177 TYR A CA 1
ATOM 1359 C C . TYR A 1 177 ? 13.605 3.990 -13.210 1.00 84.56 177 TYR A C 1
ATOM 1361 O O . TYR A 1 177 ? 12.501 4.026 -12.677 1.00 84.56 177 TYR A O 1
ATOM 1369 N N . GLY A 1 178 ? 14.653 4.603 -12.645 1.00 83.81 178 GLY A N 1
ATOM 1370 C CA . GLY A 1 178 ? 14.501 5.427 -11.438 1.00 83.81 178 GLY A CA 1
ATOM 1371 C C . GLY A 1 178 ? 13.900 4.678 -10.234 1.00 83.81 178 GLY A C 1
ATOM 1372 O O . GLY A 1 178 ? 13.246 5.281 -9.375 1.00 83.81 178 GLY A O 1
ATOM 1373 N N . ILE A 1 179 ? 14.134 3.368 -10.136 1.00 87.38 179 ILE A N 1
ATOM 1374 C CA . ILE A 1 179 ? 13.620 2.520 -9.058 1.00 87.38 179 ILE A CA 1
ATOM 1375 C C . ILE A 1 179 ? 14.522 2.660 -7.821 1.00 87.38 179 ILE A C 1
ATOM 1377 O O . ILE A 1 179 ? 15.754 2.538 -7.869 1.00 87.38 179 ILE A O 1
ATOM 1381 N N . ALA A 1 180 ? 13.901 2.942 -6.677 1.00 89.25 180 ALA A N 1
ATOM 1382 C CA . ALA A 1 180 ? 14.565 2.919 -5.383 1.00 89.25 180 ALA A CA 1
ATOM 1383 C C . ALA A 1 180 ? 14.603 1.491 -4.795 1.00 89.25 180 ALA A C 1
ATOM 1385 O O . ALA A 1 180 ? 13.615 0.771 -4.906 1.00 89.25 180 ALA A O 1
ATOM 1386 N N . PRO A 1 181 ? 15.683 1.091 -4.100 1.00 89.38 181 PRO A N 1
ATOM 1387 C CA . PRO A 1 181 ? 15.845 -0.287 -3.619 1.00 89.38 181 PRO A CA 1
ATOM 1388 C C . PRO A 1 181 ? 14.725 -0.779 -2.689 1.00 89.38 181 PRO A C 1
ATOM 1390 O O . PRO A 1 181 ? 14.327 -1.934 -2.760 1.00 89.38 181 PRO A O 1
ATOM 1393 N N . TYR A 1 182 ? 14.164 0.113 -1.860 1.00 89.81 182 TYR A N 1
ATOM 1394 C CA . TYR A 1 182 ? 13.082 -0.236 -0.929 1.00 89.81 182 TYR A CA 1
ATOM 1395 C C . TYR A 1 182 ? 11.783 -0.677 -1.625 1.00 89.81 182 TYR A C 1
ATOM 1397 O O . TYR A 1 182 ? 10.886 -1.218 -0.982 1.00 89.81 182 TYR A O 1
ATOM 1405 N N . TYR A 1 183 ? 11.661 -0.445 -2.937 1.00 94.12 183 TYR A N 1
ATOM 1406 C CA . TYR A 1 183 ? 10.515 -0.907 -3.708 1.00 94.12 183 TYR A CA 1
ATOM 1407 C C . TYR A 1 183 ? 10.453 -2.424 -3.851 1.00 94.12 183 TYR A C 1
ATOM 1409 O O . TYR A 1 183 ? 9.367 -2.945 -4.068 1.00 94.12 183 TYR A O 1
ATOM 1417 N N . VAL A 1 184 ? 11.569 -3.135 -3.677 1.00 95.06 184 VAL A N 1
ATOM 1418 C CA . VAL A 1 184 ? 11.589 -4.596 -3.784 1.00 95.06 184 VAL A CA 1
ATOM 1419 C C . VAL A 1 184 ? 10.665 -5.218 -2.738 1.00 95.06 184 VAL A C 1
ATOM 1421 O O . VAL A 1 184 ? 9.709 -5.901 -3.094 1.00 95.06 184 VAL A O 1
ATOM 1424 N N . MET A 1 185 ? 10.880 -4.943 -1.448 1.00 96.38 185 MET A N 1
ATOM 1425 C CA . MET A 1 185 ? 10.055 -5.544 -0.388 1.00 96.38 185 MET A CA 1
ATOM 1426 C C . MET A 1 185 ? 8.697 -4.864 -0.242 1.00 96.38 185 MET A C 1
ATOM 1428 O O . MET A 1 185 ? 7.712 -5.522 0.091 1.00 96.38 185 MET A O 1
ATOM 1432 N N . TYR A 1 186 ? 8.622 -3.569 -0.555 1.00 97.12 186 TYR A N 1
ATOM 1433 C CA . TYR A 1 186 ? 7.348 -2.865 -0.661 1.00 97.12 186 TYR A CA 1
ATOM 1434 C C . TYR A 1 186 ? 6.426 -3.514 -1.703 1.00 97.12 186 TYR A C 1
ATOM 1436 O O . TYR A 1 186 ? 5.271 -3.791 -1.395 1.00 97.12 186 TYR A O 1
ATOM 1444 N N . GLY A 1 187 ? 6.941 -3.796 -2.905 1.00 97.50 187 GLY A N 1
ATOM 1445 C CA . GLY A 1 187 ? 6.183 -4.418 -3.987 1.00 97.50 187 GLY A CA 1
ATOM 1446 C C . GLY A 1 187 ? 5.642 -5.784 -3.578 1.00 97.50 187 GLY A C 1
ATOM 1447 O O . GLY A 1 187 ? 4.439 -6.000 -3.659 1.00 97.50 187 GLY A O 1
ATOM 1448 N N . HIS A 1 188 ? 6.486 -6.653 -3.007 1.00 98.44 188 HIS A N 1
ATOM 1449 C CA . HIS A 1 188 ? 6.048 -7.970 -2.527 1.00 98.44 188 HIS A CA 1
ATOM 1450 C C . HIS A 1 188 ? 4.871 -7.896 -1.549 1.00 98.44 188 HIS A C 1
ATOM 1452 O O . HIS A 1 188 ? 3.913 -8.657 -1.687 1.00 98.44 188 HIS A O 1
ATOM 1458 N N . ARG A 1 189 ? 4.915 -6.966 -0.582 1.00 97.69 189 ARG A N 1
ATOM 1459 C CA . ARG A 1 189 ? 3.823 -6.776 0.386 1.00 97.69 189 ARG A CA 1
ATOM 1460 C C . ARG A 1 189 ? 2.496 -6.502 -0.321 1.00 97.69 189 ARG A C 1
ATOM 1462 O O . ARG A 1 189 ? 1.484 -7.096 0.035 1.00 97.69 189 ARG A O 1
ATOM 1469 N N . TYR A 1 190 ? 2.484 -5.585 -1.284 1.00 98.38 190 TYR A N 1
ATOM 1470 C CA . TYR A 1 190 ? 1.230 -5.132 -1.884 1.00 98.38 190 TYR A CA 1
ATOM 1471 C C . TYR A 1 190 ? 0.768 -5.966 -3.071 1.00 98.38 190 TYR A C 1
ATOM 1473 O O . TYR A 1 190 ? -0.432 -6.051 -3.301 1.00 98.38 190 TYR A O 1
ATOM 1481 N N . VAL A 1 191 ? 1.674 -6.658 -3.761 1.00 98.69 191 VAL A N 1
ATOM 1482 C CA . VAL A 1 191 ? 1.299 -7.693 -4.734 1.00 98.69 191 VAL A CA 1
ATOM 1483 C C . VAL A 1 191 ? 0.601 -8.844 -4.025 1.00 98.69 191 VAL A C 1
ATOM 1485 O O . VAL A 1 191 ? -0.434 -9.293 -4.500 1.00 98.69 191 VAL A O 1
ATOM 1488 N N . ALA A 1 192 ? 1.095 -9.274 -2.856 1.00 98.69 192 ALA A N 1
ATOM 1489 C CA . ALA A 1 192 ? 0.404 -10.285 -2.056 1.00 98.69 192 ALA A CA 1
ATOM 1490 C C . ALA A 1 192 ? -1.039 -9.867 -1.750 1.00 98.69 192 ALA A C 1
ATOM 1492 O O . ALA A 1 192 ? -1.961 -10.664 -1.879 1.00 98.69 192 ALA A O 1
ATOM 1493 N N . MET A 1 193 ? -1.237 -8.603 -1.366 1.00 98.38 193 MET A N 1
ATOM 1494 C CA . MET A 1 193 ? -2.560 -8.053 -1.079 1.00 98.38 193 MET A CA 1
ATOM 1495 C C . MET A 1 193 ? -3.445 -7.998 -2.331 1.00 98.38 193 MET A C 1
ATOM 1497 O O . MET A 1 193 ? -4.601 -8.401 -2.263 1.00 98.38 193 MET A O 1
ATOM 1501 N N . ALA A 1 194 ? -2.899 -7.565 -3.472 1.00 98.62 194 ALA A N 1
ATOM 1502 C CA . ALA A 1 194 ? -3.612 -7.529 -4.749 1.00 98.62 194 ALA A CA 1
ATOM 1503 C C . ALA A 1 194 ? -4.062 -8.925 -5.204 1.00 98.62 194 ALA A C 1
ATOM 1505 O O . ALA A 1 194 ? -5.197 -9.086 -5.644 1.00 98.62 194 ALA A O 1
ATOM 1506 N N . ILE A 1 195 ? -3.219 -9.949 -5.020 1.00 98.81 195 ILE A N 1
ATOM 1507 C CA . ILE A 1 195 ? -3.564 -11.346 -5.323 1.00 98.81 195 ILE A CA 1
ATOM 1508 C C . ILE A 1 195 ? -4.809 -11.789 -4.548 1.00 98.81 195 ILE A C 1
ATOM 1510 O O . ILE A 1 195 ? -5.659 -12.483 -5.100 1.00 98.81 195 ILE A O 1
ATOM 1514 N N . GLU A 1 196 ? -4.967 -11.366 -3.293 1.00 98.44 196 GLU A N 1
ATOM 1515 C CA . GLU A 1 196 ? -6.140 -11.726 -2.487 1.00 98.44 196 GLU A CA 1
ATOM 1516 C C . GLU A 1 196 ? -7.435 -11.011 -2.889 1.00 98.44 196 GLU A C 1
ATOM 1518 O O . GLU A 1 196 ? -8.506 -11.391 -2.414 1.00 98.44 196 GLU A O 1
ATOM 1523 N N . LEU A 1 197 ? -7.366 -10.032 -3.792 1.00 98.19 197 LEU A N 1
ATOM 1524 C CA . LEU A 1 197 ? -8.536 -9.402 -4.406 1.00 98.19 197 LEU A CA 1
ATOM 1525 C C . LEU A 1 197 ? -8.887 -9.990 -5.783 1.00 98.19 197 LEU A C 1
ATOM 1527 O O . LEU A 1 197 ? -9.955 -9.692 -6.312 1.00 98.19 197 LEU A O 1
ATOM 1531 N N . LEU A 1 198 ? -8.045 -10.863 -6.347 1.00 98.50 198 LEU A N 1
ATOM 1532 C CA . LEU A 1 198 ? -8.354 -11.584 -7.587 1.00 98.50 198 LEU A CA 1
ATOM 1533 C C . LEU A 1 198 ? -9.421 -12.673 -7.364 1.00 98.50 198 LEU A C 1
ATOM 1535 O O . LEU A 1 198 ? -9.667 -13.083 -6.218 1.00 98.50 198 LEU A O 1
ATOM 1539 N N . PRO A 1 199 ? -10.040 -13.208 -8.434 1.00 98.25 199 PRO A N 1
ATOM 1540 C CA . PRO A 1 199 ? -10.904 -14.378 -8.339 1.00 98.25 199 PRO A CA 1
ATOM 1541 C C . PRO A 1 199 ? -10.158 -15.554 -7.707 1.00 98.25 199 PRO A C 1
ATOM 1543 O O . PRO A 1 199 ? -8.987 -15.794 -8.000 1.00 98.25 199 PRO A O 1
ATOM 1546 N N . GLU A 1 200 ? -10.833 -16.306 -6.835 1.00 97.94 200 GLU A N 1
ATOM 1547 C CA . GLU A 1 200 ? -10.214 -17.374 -6.034 1.00 97.94 200 GLU A CA 1
ATOM 1548 C C . GLU A 1 200 ? -9.427 -18.387 -6.883 1.00 97.94 200 GLU A C 1
ATOM 1550 O O . GLU A 1 200 ? -8.331 -18.799 -6.498 1.00 97.94 200 GLU A O 1
ATOM 1555 N N . ALA A 1 201 ? -9.947 -18.718 -8.069 1.00 98.31 201 ALA A N 1
ATOM 1556 C CA . ALA A 1 201 ? -9.339 -19.660 -9.006 1.00 98.31 201 ALA A CA 1
ATOM 1557 C C . ALA A 1 201 ? -7.956 -19.224 -9.530 1.00 98.31 201 ALA A C 1
ATOM 1559 O O . ALA A 1 201 ? -7.163 -20.077 -9.918 1.00 98.31 201 ALA A O 1
ATOM 1560 N N . GLU A 1 202 ? -7.648 -17.925 -9.524 1.00 98.31 202 GLU A N 1
ATOM 1561 C CA . GLU A 1 202 ? -6.393 -17.378 -10.059 1.00 98.31 202 GLU A CA 1
ATOM 1562 C C . GLU A 1 202 ? -5.300 -17.277 -8.980 1.00 98.31 202 GLU A C 1
ATOM 1564 O O . GLU A 1 202 ? -4.102 -17.358 -9.262 1.00 98.31 202 GLU A O 1
ATOM 1569 N N . ARG A 1 203 ? -5.691 -17.136 -7.707 1.00 98.56 203 ARG A N 1
ATOM 1570 C CA . ARG A 1 203 ? -4.776 -16.728 -6.624 1.00 98.56 203 ARG A CA 1
ATOM 1571 C C . ARG A 1 203 ? -3.614 -17.685 -6.413 1.00 98.56 203 ARG A C 1
ATOM 1573 O O . ARG A 1 203 ? -2.494 -17.245 -6.170 1.00 98.56 203 ARG A O 1
ATOM 1580 N N . ALA A 1 204 ? -3.871 -18.991 -6.472 1.00 98.44 204 ALA A N 1
ATOM 1581 C CA . ALA A 1 204 ? -2.861 -20.005 -6.178 1.00 98.44 204 ALA A CA 1
ATOM 1582 C C . ALA A 1 204 ? -1.648 -19.898 -7.115 1.00 98.44 204 ALA A C 1
ATOM 1584 O O . ALA A 1 204 ? -0.510 -19.959 -6.652 1.00 98.44 204 ALA A O 1
ATOM 1585 N N . GLU A 1 205 ? -1.884 -19.673 -8.407 1.00 98.19 205 GLU A N 1
ATOM 1586 C CA . GLU A 1 205 ? -0.821 -19.538 -9.402 1.00 98.19 205 GLU A CA 1
ATOM 1587 C C . GLU A 1 205 ? 0.007 -18.267 -9.168 1.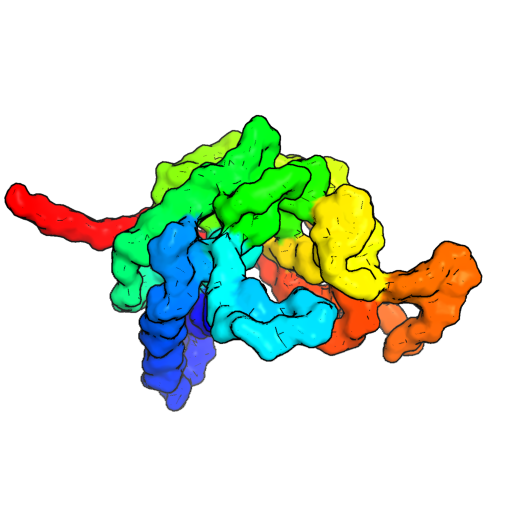00 98.19 205 GLU A C 1
ATOM 1589 O O . GLU A 1 205 ? 1.240 -18.317 -9.120 1.00 98.19 205 GLU A O 1
ATOM 1594 N N . HIS A 1 206 ? -0.659 -17.134 -8.930 1.00 98.56 206 HIS A N 1
ATOM 1595 C CA . HIS A 1 206 ? 0.029 -15.877 -8.639 1.00 98.56 206 HIS A CA 1
ATOM 1596 C C . HIS A 1 206 ? 0.832 -15.932 -7.331 1.00 98.56 206 HIS A C 1
ATOM 1598 O O . HIS A 1 206 ? 1.943 -15.401 -7.279 1.00 98.56 206 HIS A O 1
ATOM 1604 N N . ARG A 1 207 ? 0.323 -16.610 -6.290 1.00 98.56 207 ARG A N 1
ATOM 1605 C CA . ARG A 1 207 ? 1.062 -16.834 -5.034 1.00 98.56 207 ARG A CA 1
ATOM 1606 C C . ARG A 1 207 ? 2.356 -17.600 -5.284 1.00 98.56 207 ARG A C 1
ATOM 1608 O O . ARG A 1 207 ? 3.394 -17.198 -4.772 1.00 98.56 207 ARG A O 1
ATOM 1615 N N . VAL A 1 208 ? 2.324 -18.663 -6.094 1.00 98.50 208 VAL A N 1
ATOM 1616 C CA . VAL A 1 208 ? 3.532 -19.439 -6.434 1.00 98.50 208 VAL A CA 1
ATOM 1617 C C . VAL A 1 208 ? 4.583 -18.555 -7.107 1.00 98.50 208 VAL A C 1
ATOM 1619 O O . VAL A 1 208 ? 5.752 -18.621 -6.724 1.00 98.50 208 VAL A O 1
ATOM 1622 N N . ARG A 1 209 ? 4.192 -17.690 -8.052 1.00 98.38 209 ARG A N 1
ATOM 1623 C CA . ARG A 1 209 ? 5.135 -16.760 -8.697 1.00 98.38 209 ARG A CA 1
ATOM 1624 C C . ARG A 1 209 ? 5.716 -15.747 -7.712 1.00 98.38 209 ARG A C 1
ATOM 1626 O O . ARG A 1 209 ? 6.935 -15.634 -7.605 1.00 98.38 209 ARG A O 1
ATOM 1633 N N . LEU A 1 210 ? 4.863 -15.106 -6.911 1.00 98.44 210 LEU A N 1
ATOM 1634 C CA . LEU A 1 210 ? 5.297 -14.165 -5.878 1.00 98.44 210 LEU A CA 1
ATOM 1635 C C . LEU A 1 210 ? 6.276 -14.814 -4.888 1.00 98.44 210 LEU A C 1
ATOM 1637 O O . LEU A 1 210 ? 7.300 -14.227 -4.549 1.00 98.44 210 LEU A O 1
ATOM 1641 N N . TYR A 1 211 ? 5.969 -16.025 -4.419 1.00 98.19 211 TYR A N 1
ATOM 1642 C CA . TYR A 1 211 ? 6.824 -16.751 -3.483 1.00 98.19 211 TYR A CA 1
ATOM 1643 C C . TYR A 1 211 ? 8.133 -17.186 -4.132 1.00 98.19 211 TYR A C 1
ATOM 1645 O O . TYR A 1 211 ? 9.157 -17.164 -3.461 1.00 98.19 211 TYR A O 1
ATOM 1653 N N . THR A 1 212 ? 8.128 -17.516 -5.424 1.00 98.19 212 THR A N 1
ATOM 1654 C CA . THR A 1 212 ? 9.360 -17.808 -6.168 1.00 98.19 212 THR A CA 1
ATOM 1655 C C . THR A 1 212 ? 10.313 -16.614 -6.117 1.00 98.19 212 THR A C 1
ATOM 1657 O O . THR A 1 212 ? 11.447 -16.775 -5.675 1.00 98.19 212 THR A O 1
ATOM 1660 N N . HIS A 1 213 ? 9.837 -15.412 -6.453 1.00 97.50 213 HIS A N 1
ATOM 1661 C CA . HIS A 1 213 ? 10.632 -14.178 -6.375 1.00 97.50 213 HIS A CA 1
ATOM 1662 C C . HIS A 1 213 ? 11.076 -13.847 -4.946 1.00 97.50 213 HIS A C 1
ATOM 1664 O O . HIS A 1 213 ? 12.218 -13.458 -4.707 1.00 97.50 213 HIS A O 1
ATOM 1670 N N . LEU A 1 214 ? 10.190 -14.052 -3.968 1.00 96.25 214 LEU A N 1
ATOM 1671 C CA . LEU A 1 214 ? 10.498 -13.793 -2.568 1.00 96.25 214 LEU A CA 1
ATOM 1672 C C . LEU A 1 214 ? 11.593 -14.738 -2.050 1.00 96.25 214 LEU A C 1
ATOM 1674 O O . LEU A 1 214 ? 12.541 -14.287 -1.410 1.00 96.25 214 LEU A O 1
ATOM 1678 N N . PHE A 1 215 ? 11.485 -16.039 -2.318 1.00 96.12 215 PHE A N 1
ATOM 1679 C CA . PHE A 1 215 ? 12.456 -17.036 -1.865 1.00 96.12 215 PHE A CA 1
ATOM 1680 C C . PHE A 1 215 ? 13.762 -17.004 -2.658 1.00 96.12 215 PHE A C 1
ATOM 1682 O O . PHE A 1 215 ? 14.799 -17.337 -2.089 1.00 96.12 215 PHE A O 1
ATOM 1689 N N . GLU A 1 216 ? 13.748 -16.522 -3.905 1.00 93.88 216 GLU A N 1
ATOM 1690 C CA . GLU A 1 216 ? 14.965 -16.241 -4.674 1.00 93.88 216 GLU A CA 1
ATOM 1691 C C . GLU A 1 216 ? 15.915 -15.314 -3.908 1.00 93.88 216 GLU A C 1
ATOM 1693 O O . GLU A 1 216 ? 17.122 -15.494 -3.980 1.00 93.88 216 GLU A O 1
ATOM 1698 N N . ILE A 1 217 ? 15.392 -14.356 -3.136 1.00 92.31 217 ILE A N 1
ATOM 1699 C CA . ILE A 1 217 ? 16.202 -13.342 -2.443 1.00 92.31 217 ILE A CA 1
ATOM 1700 C C . ILE A 1 217 ? 16.331 -13.566 -0.926 1.00 92.31 217 ILE A C 1
ATOM 1702 O O . ILE A 1 217 ? 16.940 -12.737 -0.240 1.00 92.31 217 ILE A O 1
ATOM 1706 N N . GLN A 1 218 ? 15.768 -14.650 -0.379 1.00 92.44 218 GLN A N 1
ATOM 1707 C CA . GLN A 1 218 ? 15.810 -14.939 1.059 1.00 92.44 218 GLN A CA 1
ATOM 1708 C C . GLN A 1 218 ? 17.244 -15.211 1.523 1.00 92.44 218 GLN A C 1
ATOM 1710 O O . GLN A 1 218 ? 17.970 -16.009 0.937 1.00 92.44 218 GLN A O 1
ATOM 1715 N N . GLY A 1 219 ? 17.665 -14.541 2.596 1.00 85.56 219 GLY A N 1
ATOM 1716 C CA . GLY A 1 219 ? 19.003 -14.672 3.174 1.00 85.56 219 GLY A CA 1
ATOM 1717 C C . GLY A 1 219 ? 20.156 -14.263 2.258 1.00 85.56 219 GLY A C 1
ATOM 1718 O O . GLY A 1 219 ? 21.313 -14.386 2.659 1.00 85.56 219 GLY A O 1
ATOM 1719 N N . MET A 1 220 ? 19.867 -13.748 1.058 1.00 80.25 220 MET A N 1
ATOM 1720 C CA . MET A 1 220 ? 20.874 -13.302 0.106 1.00 80.25 220 MET A CA 1
ATOM 1721 C C . MET A 1 220 ? 21.241 -11.841 0.351 1.00 80.25 220 MET A C 1
ATOM 1723 O O . MET A 1 220 ? 20.486 -10.925 0.011 1.00 80.25 220 MET A O 1
ATOM 1727 N N . GLU A 1 221 ? 22.446 -11.611 0.857 1.00 72.75 221 GLU A N 1
ATOM 1728 C CA . GLU A 1 221 ? 23.061 -10.285 0.850 1.00 72.75 221 GLU A CA 1
ATOM 1729 C C . GLU A 1 221 ? 23.742 -10.048 -0.511 1.00 72.75 221 GLU A C 1
ATOM 1731 O O . GLU A 1 221 ? 24.379 -10.943 -1.064 1.00 72.75 221 GLU A O 1
ATOM 1736 N N . LYS A 1 222 ? 23.602 -8.841 -1.070 1.00 72.50 222 LYS A N 1
ATOM 1737 C CA . LYS A 1 222 ? 24.370 -8.407 -2.250 1.00 72.50 222 LYS A CA 1
ATOM 1738 C C . LYS A 1 222 ? 25.498 -7.483 -1.804 1.00 72.50 222 LYS A C 1
ATOM 1740 O O . LYS A 1 222 ? 25.322 -6.708 -0.862 1.00 72.50 222 LYS A O 1
ATOM 1745 N N . ASN A 1 223 ? 26.597 -7.482 -2.556 1.00 61.81 223 ASN A N 1
ATOM 1746 C CA . ASN A 1 223 ? 27.764 -6.615 -2.354 1.00 61.81 223 ASN A CA 1
ATOM 1747 C C . ASN A 1 223 ? 27.500 -5.141 -2.726 1.00 61.81 223 ASN A C 1
ATOM 1749 O O . ASN A 1 223 ? 28.294 -4.516 -3.420 1.00 61.81 223 ASN A O 1
ATOM 1753 N N . GLY A 1 224 ? 26.392 -4.557 -2.268 1.00 64.75 224 GLY A N 1
ATOM 1754 C CA . GLY A 1 224 ? 26.152 -3.119 -2.365 1.00 64.75 224 GLY A CA 1
ATOM 1755 C C . GLY A 1 224 ? 26.327 -2.542 -3.773 1.00 64.75 224 GLY A C 1
ATOM 1756 O O . GLY A 1 224 ? 25.892 -3.124 -4.762 1.00 64.75 224 GLY A O 1
ATOM 1757 N N . ASP A 1 225 ? 26.998 -1.393 -3.862 1.00 63.56 225 ASP A N 1
ATOM 1758 C CA . ASP A 1 225 ? 27.400 -0.749 -5.122 1.00 63.56 225 ASP A CA 1
ATOM 1759 C C . ASP A 1 225 ? 28.731 -1.265 -5.693 1.00 63.56 225 ASP A C 1
ATOM 1761 O O . ASP A 1 225 ? 29.246 -0.665 -6.634 1.00 63.56 225 ASP A O 1
ATOM 1765 N N . ALA A 1 226 ? 29.310 -2.339 -5.147 1.00 58.59 226 ALA A N 1
ATOM 1766 C CA . ALA A 1 226 ? 30.528 -2.902 -5.719 1.00 58.59 226 ALA A CA 1
ATOM 1767 C C . ALA A 1 226 ? 30.259 -3.373 -7.157 1.00 58.59 226 ALA A C 1
ATOM 1769 O O . ALA A 1 226 ? 29.185 -3.922 -7.459 1.00 58.59 226 ALA A O 1
ATOM 1770 N N . GLY A 1 227 ? 31.217 -3.100 -8.047 1.00 53.81 227 GLY A N 1
ATOM 1771 C CA . GLY A 1 227 ? 31.162 -3.555 -9.432 1.00 53.81 227 GLY A CA 1
ATOM 1772 C C . GLY A 1 227 ? 31.139 -5.083 -9.523 1.00 53.81 227 GLY A C 1
ATOM 1773 O O . GLY A 1 227 ? 31.505 -5.784 -8.577 1.00 53.81 227 GLY A O 1
ATOM 1774 N N . GLU A 1 228 ? 30.715 -5.622 -10.667 1.00 49.81 228 GLU A N 1
ATOM 1775 C CA . GLU A 1 228 ? 30.928 -7.044 -10.956 1.00 49.81 228 GLU A CA 1
ATOM 1776 C C . GLU A 1 228 ? 32.423 -7.373 -10.805 1.00 49.81 228 GLU A C 1
ATOM 1778 O O . GLU A 1 228 ? 33.265 -6.783 -11.478 1.00 49.81 228 GLU A O 1
ATOM 1783 N N . GLY A 1 229 ? 32.756 -8.287 -9.889 1.00 51.62 229 GLY A N 1
ATOM 1784 C CA . GLY A 1 229 ? 34.140 -8.671 -9.589 1.00 51.62 229 GLY A CA 1
ATOM 1785 C C . GLY A 1 229 ? 34.812 -7.913 -8.437 1.00 51.62 229 GLY A C 1
ATOM 1786 O O . GLY A 1 229 ? 35.955 -8.231 -8.114 1.00 51.62 229 GLY A O 1
ATOM 1787 N N . GLU A 1 230 ? 34.132 -6.968 -7.782 1.00 52.44 230 GLU A N 1
ATOM 1788 C CA . GLU A 1 230 ? 34.626 -6.317 -6.562 1.00 52.44 230 GLU A CA 1
ATOM 1789 C C . GLU A 1 230 ? 33.961 -6.915 -5.308 1.00 52.44 230 GLU A C 1
ATOM 1791 O O . GLU A 1 230 ? 32.737 -6.916 -5.149 1.00 52.44 230 GLU A O 1
ATOM 1796 N N . GLU A 1 231 ? 34.773 -7.423 -4.379 1.00 50.72 231 GLU A N 1
ATOM 1797 C CA . GLU A 1 231 ? 34.304 -7.834 -3.055 1.00 50.72 231 GLU A CA 1
ATOM 1798 C C . GLU A 1 231 ? 34.134 -6.590 -2.168 1.00 50.72 231 GLU A C 1
ATOM 1800 O O . GLU A 1 231 ? 35.091 -6.092 -1.574 1.00 50.72 231 GLU A O 1
ATOM 1805 N N . ALA A 1 232 ? 32.906 -6.073 -2.046 1.00 52.19 232 ALA A N 1
ATOM 1806 C CA . ALA A 1 232 ? 32.582 -5.287 -0.859 1.00 52.19 232 ALA A CA 1
ATOM 1807 C C . ALA A 1 232 ? 32.565 -6.241 0.342 1.00 52.19 232 ALA A C 1
ATOM 1809 O O . ALA A 1 232 ? 31.927 -7.293 0.251 1.00 52.19 232 ALA A O 1
ATOM 1810 N N . PRO A 1 233 ? 33.220 -5.900 1.467 1.00 53.28 233 PRO A N 1
ATOM 1811 C CA . PRO A 1 233 ? 33.135 -6.725 2.658 1.00 53.28 233 PRO A CA 1
ATOM 1812 C C . PRO A 1 233 ? 31.656 -6.838 3.041 1.00 53.28 233 PRO A C 1
ATOM 1814 O O . PRO A 1 233 ? 30.980 -5.805 3.160 1.00 53.28 233 PRO A O 1
ATOM 1817 N N . PRO A 1 234 ? 31.122 -8.059 3.195 1.00 56.47 234 PRO A N 1
ATOM 1818 C CA . PRO A 1 234 ? 29.733 -8.209 3.560 1.00 56.47 234 PRO A CA 1
ATOM 1819 C C . PRO A 1 234 ? 29.557 -7.579 4.945 1.00 56.47 234 PRO A C 1
ATOM 1821 O O . PRO A 1 234 ? 30.387 -7.732 5.841 1.00 56.47 234 PRO A O 1
ATOM 1824 N N . PHE A 1 235 ? 28.490 -6.799 5.117 1.00 55.91 235 PHE A N 1
ATOM 1825 C CA . PHE A 1 235 ? 28.246 -6.098 6.383 1.00 55.91 235 PHE A CA 1
ATOM 1826 C C . PHE A 1 235 ? 28.035 -7.080 7.555 1.00 55.91 235 PHE A C 1
ATOM 1828 O O . PHE A 1 235 ? 28.199 -6.710 8.717 1.00 55.91 235 PHE A O 1
ATOM 1835 N N . PHE A 1 236 ? 27.674 -8.325 7.234 1.00 58.47 236 PHE A N 1
ATOM 1836 C CA . PHE A 1 236 ? 27.643 -9.478 8.122 1.00 58.47 236 PHE A CA 1
ATOM 1837 C C . PHE A 1 236 ? 28.503 -10.595 7.540 1.00 58.47 236 PHE A C 1
ATOM 1839 O O . PHE A 1 236 ? 28.542 -10.769 6.329 1.00 58.47 236 PHE A O 1
ATOM 1846 N N . ASN A 1 237 ? 29.138 -11.391 8.397 1.00 54.69 237 ASN A N 1
ATOM 1847 C CA . ASN A 1 237 ? 30.025 -12.467 7.953 1.00 54.69 237 ASN A CA 1
ATOM 1848 C C . ASN A 1 237 ? 29.284 -13.681 7.358 1.00 54.69 237 ASN A C 1
ATOM 1850 O O . ASN A 1 237 ? 29.931 -14.511 6.728 1.00 54.69 237 ASN A O 1
ATOM 1854 N N . GLU A 1 238 ? 27.963 -13.804 7.548 1.00 60.88 238 GLU A N 1
ATOM 1855 C CA . GLU A 1 238 ? 27.191 -14.985 7.138 1.00 60.88 238 GLU A CA 1
ATOM 1856 C C . GLU A 1 238 ? 25.790 -14.621 6.600 1.00 60.88 238 GLU A C 1
ATOM 1858 O O . GLU A 1 238 ? 25.165 -13.680 7.111 1.00 60.88 238 GLU A O 1
ATOM 1863 N N . PRO A 1 239 ? 25.280 -15.364 5.594 1.00 68.25 239 PRO A N 1
ATOM 1864 C CA . PRO A 1 239 ? 23.879 -15.323 5.178 1.00 68.25 239 PRO A CA 1
ATOM 1865 C C . PRO A 1 239 ? 22.934 -15.555 6.362 1.00 68.25 239 PRO A C 1
ATOM 1867 O O . PRO A 1 239 ? 23.183 -16.414 7.204 1.00 68.25 239 PRO A O 1
ATOM 1870 N N . ASP A 1 240 ? 21.819 -14.828 6.400 1.00 78.62 240 ASP A N 1
ATOM 1871 C CA . ASP A 1 240 ? 20.765 -15.022 7.401 1.00 78.62 240 ASP A CA 1
ATOM 1872 C C . ASP A 1 240 ? 19.526 -15.611 6.712 1.00 78.62 240 ASP A C 1
ATOM 1874 O O . ASP A 1 240 ? 18.668 -14.852 6.241 1.00 78.62 240 ASP A O 1
ATOM 1878 N N . PRO A 1 241 ? 19.423 -16.952 6.618 1.00 81.00 241 PRO A N 1
ATOM 1879 C CA . PRO A 1 241 ? 18.371 -17.622 5.858 1.00 81.00 241 PRO A CA 1
ATOM 1880 C C . PRO A 1 241 ? 16.969 -17.355 6.418 1.00 81.00 241 PRO A C 1
ATOM 1882 O O . PRO A 1 241 ? 15.987 -17.657 5.754 1.00 81.00 241 PRO A O 1
ATOM 1885 N N . GLY A 1 242 ? 16.835 -16.773 7.613 1.0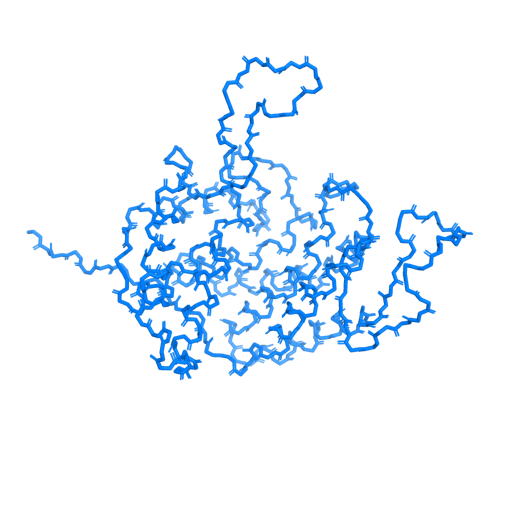0 88.62 242 GLY A N 1
ATOM 1886 C CA . GLY A 1 242 ? 15.547 -16.387 8.189 1.00 88.62 242 GLY A CA 1
ATOM 1887 C C . GLY A 1 242 ? 15.061 -14.996 7.775 1.00 88.62 242 GLY A C 1
ATOM 1888 O O . GLY A 1 242 ? 14.085 -14.511 8.350 1.00 88.62 242 GLY A O 1
ATOM 1889 N N . SER A 1 243 ? 15.742 -14.316 6.846 1.00 91.25 243 SER A N 1
ATOM 1890 C CA . SER A 1 243 ? 15.556 -12.878 6.648 1.00 91.25 243 SER A CA 1
ATOM 1891 C C . SER A 1 243 ? 15.493 -12.408 5.196 1.00 91.25 243 SER A C 1
ATOM 1893 O O . SER A 1 243 ? 15.916 -13.100 4.274 1.00 91.25 243 SER A O 1
ATOM 1895 N N . TRP A 1 244 ? 14.981 -11.188 5.014 1.00 93.06 244 TRP A N 1
ATOM 1896 C CA . TRP A 1 244 ? 14.950 -10.476 3.738 1.00 93.06 244 TRP A CA 1
ATOM 1897 C C . TRP A 1 244 ? 15.493 -9.066 3.904 1.00 93.06 244 TRP A C 1
ATOM 1899 O O . TRP A 1 244 ? 15.178 -8.377 4.876 1.00 93.06 244 TRP A O 1
ATOM 1909 N N . ASN A 1 245 ? 16.275 -8.612 2.930 1.00 90.31 245 ASN A N 1
ATOM 1910 C CA . ASN A 1 245 ? 16.850 -7.275 2.927 1.00 90.31 245 ASN A CA 1
ATOM 1911 C C . ASN A 1 245 ? 16.820 -6.676 1.512 1.00 90.31 245 ASN A C 1
ATOM 1913 O O . ASN A 1 245 ? 17.102 -7.354 0.523 1.00 90.31 245 ASN A O 1
ATOM 1917 N N . ASP A 1 246 ? 16.481 -5.392 1.422 1.00 86.69 246 ASP A N 1
ATOM 1918 C CA . ASP A 1 246 ? 16.397 -4.628 0.174 1.00 86.69 246 ASP A CA 1
ATOM 1919 C C . ASP A 1 246 ? 17.359 -3.447 0.096 1.00 86.69 246 ASP A C 1
ATOM 1921 O O . ASP A 1 246 ? 17.505 -2.830 -0.963 1.00 86.69 246 ASP A O 1
ATOM 1925 N N . ARG A 1 247 ? 18.036 -3.110 1.196 1.00 84.50 247 ARG A N 1
ATOM 1926 C CA . ARG A 1 247 ? 18.988 -2.000 1.250 1.00 84.50 247 ARG A CA 1
ATOM 1927 C C . ARG A 1 247 ? 20.391 -2.506 1.511 1.00 84.50 247 ARG A C 1
ATOM 1929 O O . ARG A 1 247 ? 20.609 -3.483 2.211 1.00 84.50 247 ARG A O 1
ATOM 1936 N N . VAL A 1 248 ? 21.351 -1.677 1.115 1.00 77.81 248 VAL A N 1
ATOM 1937 C CA . VAL A 1 248 ? 22.767 -1.785 1.503 1.00 77.81 248 VAL A CA 1
ATOM 1938 C C . VAL A 1 248 ? 23.012 -1.741 3.020 1.00 77.81 248 VAL A C 1
ATOM 1940 O O . VAL A 1 248 ? 24.140 -1.913 3.463 1.00 77.81 248 VAL A O 1
ATOM 1943 N N . PHE A 1 249 ? 21.986 -1.451 3.831 1.00 79.44 249 PHE A N 1
ATOM 1944 C CA . PHE A 1 249 ? 22.118 -1.287 5.275 1.00 79.44 249 PHE A CA 1
ATOM 1945 C C . PHE A 1 249 ? 21.485 -2.461 6.030 1.00 79.44 249 PHE A C 1
ATOM 1947 O O . PHE A 1 249 ? 20.259 -2.604 5.956 1.00 79.44 249 PHE A O 1
ATOM 1954 N N . PRO A 1 250 ? 22.249 -3.158 6.892 1.00 78.06 250 PRO A N 1
ATOM 1955 C CA . PRO A 1 250 ? 21.757 -4.179 7.819 1.00 78.06 250 PRO A CA 1
ATOM 1956 C C . PRO A 1 250 ? 20.453 -3.875 8.543 1.00 78.06 250 PRO A C 1
ATOM 1958 O O . PRO A 1 250 ? 19.562 -4.711 8.651 1.00 78.06 250 PRO A O 1
ATOM 1961 N N . ARG A 1 251 ? 20.318 -2.641 9.036 1.00 82.00 251 ARG A N 1
ATOM 1962 C CA . ARG A 1 251 ? 19.157 -2.204 9.821 1.00 82.00 251 ARG A CA 1
ATOM 1963 C C . ARG A 1 251 ? 17.830 -2.270 9.059 1.00 82.00 251 ARG A C 1
ATOM 1965 O O . ARG A 1 251 ? 16.787 -2.149 9.687 1.00 82.00 251 ARG A O 1
ATOM 1972 N N . SER A 1 252 ? 17.865 -2.411 7.733 1.00 86.75 252 SER A N 1
ATOM 1973 C CA . SER A 1 252 ? 16.662 -2.502 6.893 1.00 86.75 252 SER A CA 1
ATOM 1974 C C . SER A 1 252 ? 16.129 -3.931 6.797 1.00 86.75 252 SER A C 1
ATOM 1976 O O . SER A 1 252 ? 14.992 -4.118 6.378 1.00 86.75 252 SER A O 1
ATOM 1978 N N . ARG A 1 253 ? 16.886 -4.931 7.269 1.00 88.75 253 ARG A N 1
ATOM 1979 C CA . ARG A 1 253 ? 16.453 -6.331 7.318 1.00 88.75 253 ARG A CA 1
ATOM 1980 C C . ARG A 1 253 ? 15.150 -6.513 8.096 1.00 88.75 253 ARG A C 1
ATOM 1982 O O . ARG A 1 253 ? 14.298 -7.287 7.695 1.00 88.75 253 ARG A O 1
ATOM 1989 N N . SER A 1 254 ? 14.943 -5.762 9.178 1.00 91.69 254 SER A N 1
ATOM 1990 C CA . SER A 1 254 ? 13.678 -5.816 9.923 1.00 91.69 254 SER A CA 1
ATOM 1991 C C . SER A 1 254 ? 12.483 -5.378 9.071 1.00 91.69 254 SER A C 1
ATOM 1993 O O . SER A 1 254 ? 11.424 -5.994 9.148 1.00 91.69 254 SER A O 1
ATOM 1995 N N . TYR A 1 255 ? 12.659 -4.355 8.230 1.00 93.12 255 TYR A N 1
ATOM 1996 C CA . TYR A 1 255 ? 11.642 -3.909 7.280 1.00 93.12 255 TYR A CA 1
ATOM 1997 C C . TYR A 1 255 ? 11.393 -4.958 6.193 1.00 93.12 255 TYR A C 1
ATOM 1999 O O . TYR A 1 255 ? 10.240 -5.317 5.954 1.00 93.12 255 TYR A O 1
ATOM 2007 N N . GLY A 1 256 ? 12.462 -5.472 5.575 1.00 94.44 256 GLY A N 1
ATOM 2008 C CA . GLY A 1 256 ? 12.357 -6.489 4.535 1.00 94.44 256 GLY A CA 1
ATOM 2009 C C . GLY A 1 256 ? 11.686 -7.759 5.051 1.00 94.44 256 GLY A C 1
ATOM 2010 O O . GLY A 1 256 ? 10.661 -8.169 4.515 1.00 94.44 256 GLY A O 1
ATOM 2011 N N . THR A 1 257 ? 12.175 -8.316 6.159 1.00 95.81 257 THR A N 1
ATOM 2012 C CA . THR A 1 257 ? 11.572 -9.488 6.804 1.00 95.81 257 THR A CA 1
ATOM 2013 C C . THR A 1 257 ? 10.116 -9.240 7.193 1.00 95.81 257 THR A C 1
ATOM 2015 O O . THR A 1 257 ? 9.279 -10.100 6.946 1.00 95.81 257 THR A O 1
ATOM 2018 N N . ALA A 1 258 ? 9.760 -8.073 7.740 1.00 95.94 258 ALA A N 1
ATOM 2019 C CA . ALA A 1 258 ? 8.360 -7.780 8.055 1.00 95.94 258 ALA A CA 1
ATOM 2020 C C . ALA A 1 258 ? 7.468 -7.779 6.801 1.00 95.94 258 ALA A C 1
ATOM 2022 O O . ALA A 1 258 ? 6.382 -8.352 6.827 1.00 95.94 258 ALA A O 1
ATOM 2023 N N . CYS A 1 259 ? 7.926 -7.187 5.693 1.00 97.44 259 CYS A N 1
ATOM 2024 C CA . CYS A 1 259 ? 7.185 -7.204 4.429 1.00 97.44 259 CYS A CA 1
ATOM 2025 C C . CYS A 1 259 ? 7.060 -8.621 3.853 1.00 97.44 259 CYS A C 1
ATOM 2027 O O . CYS A 1 259 ? 5.977 -8.987 3.404 1.00 97.44 259 CYS A O 1
ATOM 2029 N N . ALA A 1 260 ? 8.126 -9.426 3.916 1.00 97.69 260 ALA A N 1
ATOM 2030 C CA . ALA A 1 260 ? 8.107 -10.829 3.502 1.00 97.69 260 ALA A CA 1
ATOM 2031 C C . ALA A 1 260 ? 7.093 -11.639 4.317 1.00 97.69 260 ALA A C 1
ATOM 2033 O O . ALA A 1 260 ? 6.261 -12.342 3.752 1.00 97.69 260 ALA A O 1
ATOM 2034 N N . MET A 1 261 ? 7.110 -11.490 5.645 1.00 97.69 261 MET A N 1
ATOM 2035 C CA . MET A 1 261 ? 6.169 -12.175 6.529 1.00 97.69 261 MET A CA 1
ATOM 2036 C C . MET A 1 261 ? 4.725 -11.758 6.248 1.00 97.69 261 MET A C 1
ATOM 2038 O O . MET A 1 261 ? 3.854 -12.619 6.186 1.00 97.69 261 MET A O 1
ATOM 2042 N N . LEU A 1 262 ? 4.460 -10.466 6.033 1.00 96.75 262 LEU A N 1
ATOM 2043 C CA . LEU A 1 262 ? 3.127 -9.999 5.646 1.00 96.75 262 LEU A CA 1
ATOM 2044 C C . LEU A 1 262 ? 2.689 -10.597 4.304 1.00 96.75 262 LEU A C 1
ATOM 2046 O O . LEU A 1 262 ? 1.566 -11.075 4.213 1.00 96.75 262 LEU A O 1
ATOM 2050 N N . ALA A 1 263 ? 3.575 -10.647 3.304 1.00 98.19 263 ALA A N 1
ATOM 2051 C CA . ALA A 1 263 ? 3.277 -11.238 2.000 1.00 98.19 263 ALA A CA 1
ATOM 2052 C C . ALA A 1 263 ? 2.986 -12.750 2.081 1.00 98.19 263 ALA A C 1
ATOM 2054 O O . ALA A 1 263 ? 2.035 -13.236 1.471 1.00 98.19 263 ALA A O 1
ATOM 2055 N N . LEU A 1 264 ? 3.775 -13.495 2.862 1.00 98.19 264 LEU A N 1
ATOM 2056 C CA . LEU A 1 264 ? 3.593 -14.935 3.072 1.00 98.19 264 LEU A CA 1
ATOM 2057 C C . LEU A 1 264 ? 2.308 -15.250 3.843 1.00 98.19 264 LEU A C 1
ATOM 2059 O O . LEU A 1 264 ? 1.624 -16.222 3.537 1.00 98.19 264 LEU A O 1
ATOM 2063 N N . LEU A 1 265 ? 1.978 -14.432 4.844 1.00 97.19 265 LEU A N 1
ATOM 2064 C CA . LEU A 1 265 ? 0.799 -14.634 5.684 1.00 97.19 265 LEU A CA 1
ATOM 2065 C C . LEU A 1 265 ? -0.486 -14.104 5.044 1.00 97.19 265 LEU A C 1
ATOM 2067 O O . LEU A 1 265 ? -1.563 -14.491 5.492 1.00 97.19 265 LEU A O 1
ATOM 2071 N N . GLN A 1 266 ? -0.384 -13.261 4.010 1.00 97.50 266 GLN A N 1
ATOM 2072 C CA . GLN A 1 266 ? -1.504 -12.553 3.385 1.00 97.50 266 GLN A CA 1
ATOM 2073 C C . GLN A 1 266 ? -2.736 -13.428 3.079 1.00 97.50 266 GLN A C 1
ATOM 2075 O O . GLN A 1 266 ? -3.829 -12.969 3.406 1.00 97.50 266 GLN A O 1
ATOM 2080 N N . PRO A 1 267 ? -2.620 -14.678 2.576 1.00 97.38 267 PRO A N 1
ATOM 2081 C CA . PRO A 1 267 ? -3.785 -15.540 2.332 1.00 97.38 267 PRO A CA 1
ATOM 2082 C C . PRO A 1 267 ? -4.620 -15.864 3.579 1.00 97.38 267 PRO A C 1
ATOM 2084 O O . PRO A 1 267 ? -5.790 -16.213 3.467 1.00 97.38 267 PRO A O 1
ATOM 2087 N N . GLY A 1 268 ? -4.009 -15.803 4.766 1.00 95.31 268 GLY A N 1
ATOM 2088 C CA . GLY A 1 268 ? -4.667 -16.038 6.051 1.00 95.31 268 GLY A CA 1
ATOM 2089 C C . GLY A 1 268 ? -5.029 -14.758 6.807 1.00 95.31 268 GLY A C 1
ATOM 2090 O O . GLY A 1 268 ? -5.548 -14.837 7.921 1.00 95.31 268 GLY A O 1
ATOM 2091 N N . LEU A 1 269 ? -4.731 -13.577 6.259 1.00 92.50 269 LEU A N 1
ATOM 2092 C CA . LEU A 1 269 ? -5.124 -12.303 6.857 1.00 92.50 269 LEU A CA 1
ATOM 2093 C C . LEU A 1 269 ? -6.515 -11.904 6.328 1.00 92.50 269 LEU A C 1
ATOM 2095 O O . LEU A 1 269 ? -6.799 -12.130 5.155 1.00 92.50 269 LEU A O 1
ATOM 2099 N N . PRO A 1 270 ? -7.370 -11.260 7.148 1.00 91.50 270 PRO A N 1
ATOM 2100 C CA . PRO A 1 270 ? -8.527 -10.536 6.641 1.00 91.50 270 PRO A CA 1
ATOM 2101 C C . PRO A 1 270 ? -8.131 -9.586 5.515 1.00 91.50 270 PRO A C 1
ATOM 2103 O O . PRO A 1 270 ? -7.056 -8.972 5.571 1.00 91.50 270 PRO A O 1
ATOM 2106 N N . LEU A 1 271 ? -9.018 -9.469 4.527 1.00 92.25 271 LEU A N 1
ATOM 2107 C CA . LEU A 1 271 ? -8.901 -8.459 3.486 1.00 92.25 271 LEU A CA 1
ATOM 2108 C C . LEU A 1 271 ? -8.895 -7.060 4.122 1.00 92.25 271 LEU A C 1
ATOM 2110 O O . LEU A 1 271 ? -9.530 -6.876 5.165 1.00 92.25 271 LEU A O 1
ATOM 2114 N N . PRO A 1 272 ? -8.181 -6.088 3.530 1.00 93.00 272 PRO A N 1
ATOM 2115 C CA . PRO A 1 272 ? -8.271 -4.707 3.985 1.00 93.00 272 PRO A CA 1
ATOM 2116 C C . PRO A 1 272 ? -9.712 -4.200 3.860 1.00 93.00 272 PRO A C 1
ATOM 2118 O O . PRO A 1 272 ? -10.430 -4.609 2.944 1.00 93.00 272 PRO A O 1
ATOM 2121 N N . ALA A 1 273 ? -10.121 -3.309 4.764 1.00 97.12 273 ALA A N 1
ATOM 2122 C CA . ALA A 1 273 ? -11.438 -2.692 4.704 1.00 97.12 273 ALA A CA 1
ATOM 2123 C C . ALA A 1 273 ? -11.687 -1.976 3.364 1.00 97.12 273 ALA A C 1
ATOM 2125 O O . ALA A 1 273 ? -10.808 -1.289 2.834 1.00 97.12 273 ALA A O 1
ATOM 2126 N N . ALA A 1 274 ? -12.905 -2.130 2.843 1.00 97.50 274 ALA A N 1
ATOM 2127 C CA . ALA A 1 274 ? -13.410 -1.304 1.755 1.00 97.50 274 ALA A CA 1
ATOM 2128 C C . ALA A 1 274 ? -13.752 0.101 2.273 1.00 97.50 274 ALA A C 1
ATOM 2130 O O . ALA A 1 274 ? -14.035 0.286 3.459 1.00 97.50 274 ALA A O 1
ATOM 2131 N N . TRP A 1 275 ? -13.721 1.088 1.382 1.00 97.69 275 TRP A N 1
ATOM 2132 C CA . TRP A 1 275 ? -14.236 2.416 1.685 1.00 97.69 275 TRP A CA 1
ATOM 2133 C C . TRP A 1 275 ? -15.746 2.444 1.466 1.00 97.69 275 TRP A C 1
ATOM 2135 O O . TRP A 1 275 ? -16.223 2.270 0.346 1.00 97.69 275 TRP A O 1
ATOM 2145 N N . GLU A 1 276 ? -16.484 2.684 2.543 1.00 92.38 276 GLU A N 1
ATOM 2146 C CA . GLU A 1 276 ? -17.924 2.915 2.525 1.00 92.38 276 GLU A CA 1
ATOM 2147 C C . GLU A 1 276 ? -18.147 4.348 3.020 1.00 92.38 276 GLU A C 1
ATOM 2149 O O . GLU A 1 276 ? -18.015 4.588 4.217 1.00 92.38 276 GLU A O 1
ATOM 2154 N N . PRO A 1 277 ? -18.402 5.335 2.140 1.00 80.44 277 PRO A N 1
ATOM 2155 C CA . PRO A 1 277 ? -18.641 6.696 2.601 1.00 80.44 277 PRO A CA 1
ATOM 2156 C C . PRO A 1 277 ? -19.851 6.710 3.539 1.00 80.44 277 PRO A C 1
ATOM 2158 O O . PRO A 1 277 ? -20.825 5.982 3.320 1.00 80.44 277 PRO A O 1
ATOM 2161 N N . ALA A 1 278 ? -19.799 7.550 4.576 1.00 72.38 278 ALA A N 1
ATOM 2162 C CA . ALA A 1 278 ? -20.947 7.750 5.450 1.00 72.38 278 ALA A CA 1
ATOM 2163 C C . ALA A 1 278 ? -22.165 8.102 4.587 1.00 72.38 278 ALA A C 1
ATOM 2165 O O . ALA A 1 278 ? -22.061 8.955 3.701 1.00 72.38 278 ALA A O 1
ATOM 2166 N N . ALA A 1 279 ? -23.291 7.418 4.815 1.00 62.41 279 ALA A N 1
ATOM 2167 C CA . ALA A 1 279 ? -24.519 7.689 4.082 1.00 62.41 279 ALA A CA 1
ATOM 2168 C C . ALA A 1 279 ? -24.806 9.191 4.170 1.00 62.41 279 ALA A C 1
ATOM 2170 O O . ALA A 1 279 ? -24.960 9.731 5.266 1.00 62.41 279 ALA A O 1
ATOM 2171 N N . THR A 1 280 ? -24.823 9.869 3.024 1.00 54.69 280 THR A N 1
ATOM 2172 C CA . THR A 1 280 ? -25.324 11.235 2.958 1.00 54.69 280 THR A CA 1
ATOM 2173 C C . THR A 1 280 ? -26.773 11.166 3.409 1.00 54.69 280 THR A C 1
ATOM 2175 O O . THR A 1 280 ? -27.573 10.487 2.767 1.00 54.69 280 THR A O 1
ATOM 2178 N N . GLU A 1 281 ? -27.100 11.782 4.546 1.00 47.34 281 GLU A N 1
ATOM 2179 C CA . GLU A 1 281 ? -28.495 12.029 4.893 1.00 47.34 281 GLU A CA 1
ATOM 2180 C C . GLU A 1 281 ? -29.077 12.835 3.728 1.00 47.34 281 GLU A C 1
ATOM 2182 O O . GLU A 1 281 ? -28.644 13.960 3.484 1.00 47.34 281 GLU A O 1
ATOM 2187 N N . ASP A 1 282 ? -29.949 12.203 2.938 1.00 45.12 282 ASP A N 1
ATOM 2188 C CA . ASP A 1 282 ? -30.646 12.849 1.829 1.00 45.12 282 ASP A CA 1
ATOM 2189 C C . ASP A 1 282 ? -31.327 14.128 2.359 1.00 45.12 282 ASP A C 1
ATOM 2191 O O . ASP A 1 282 ? -32.169 14.050 3.260 1.00 45.12 282 ASP A O 1
ATOM 2195 N N . GLU A 1 283 ? -30.936 15.293 1.824 1.00 37.97 283 GLU A N 1
ATOM 2196 C CA . GLU A 1 283 ? -31.618 16.584 2.035 1.00 37.97 283 GLU A CA 1
ATOM 2197 C C . GLU A 1 283 ? -32.984 16.638 1.333 1.00 37.97 283 GLU A C 1
ATOM 2199 O O . GLU A 1 283 ? -33.082 16.223 0.151 1.00 37.97 283 GLU A O 1
#

pLDDT: mean 88.33, std 14.73, range [37.97, 98.81]

Foldseek 3Di:
DLVLLVVLLVCVVVVVQPPVCVVVSVVVNLVVLVVLLVQAPQVQAFHDPDWPQPDDPPDNDDDTHGDAHFLLRGLSSLLSNLSSVVVPHDHDVVSNVSSLCLQVCQQDPLRFHDRHSVDDPLDPPLRLLRSLSSLLSCVLQVNHDQVSLVSSLVSCLVCVVVLVVQFAEDDALDDPRGHHLLSNLSSLLRSLLSLLVHDPVCSVVSLVSSVVSLLVQALDDDLYNDDVVDDNPQPDPGGDNQWGGRHVDPVCRVVSNVSSVSSVCSVVDDRRRGDDPDPDPDD

Sequence (283 aa):
HAYALDFLLRIRALDQVPSKQKKKVDKKITWLTETLQETEIPTTGGWNYSRSGSSRRGRRSAEPRPSPASPFMTSPTLLALFEAHAQGEEVDSAVVERALDALEGCRTAQDGYPYTTGGGRDEMPGCTARTPVTEVALALAGRGDVDRLRGAVEAFNEHWAELEVRRCRGGTHIGDYGIAPYYVMYGHRYVAMAIELLPEAERAEHRVRLYTHLFEIQGMEKNGDAGEGEEAPPFFNEPDPGSWNDRVFPRS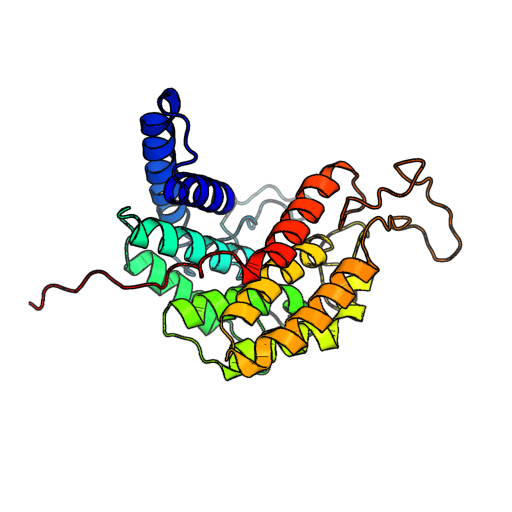RSYGTACAMLALLQPGLPLPAAWEPAATEDE

Secondary structure (DSSP, 8-state):
-HHHHHHHHHHHHTT-S-TTTHHHHHHHHHHHHHHHHHTS-TTTSS--S-EETS-STT---S--EEPPP-HHHHHHHHHHHHHHHHTT----HHHHHHHHHHHHHT--TTS---S-TT-----TTTTTTTHHHHHHHHHHTTS--HHHHHHHHHHHHHTHHHHHTTTT-SSSS-STT---TTHHHHHHHHHHHHHTTS-HHHHHHHHHHHHHHHHHTTT----TTPPTT--PPPSSSS--TT----SSSGGGHHHHHHHHHHHHHGGGSPPPPPP-PPP----